Protein AF-A0A2W5XG73-F1 (afdb_monomer)

Secondary structure (DSSP, 8-state):
--EEEEE-----------------GGGGG-HHHHHHHHHHT--EEPP--SS-SEEEEEEE-S-HHHHHHHHHHHHHTT-SS-EEEEEEE-S--STHHHHHHTEES-EEEE-SS--HHHHHHHHHHHH--SSEEEEE-TT--PPTTHHHHHHHHHTT-TT---EEPPEE-TTS-EEES-EEE-TTS-EEE-

Foldseek 3Di:
DWWKKFFADDDDDDDDDDDADADDPVCLPVLPVLVCCLVVLAADEDDDDPEFQEEEEEEDAPPLSLLSSQVVLVSNLVDPGRYAYEYEYQAHPDCNVSSVSRYDNHHYHYDPHHPDPVVSLVVSVVVDRHRMYIYDYSHDHDDHCQVVVQVCVCVVDNPRRMDIGFDADPVRHGDFDDWDQDPVRDIDTD

Structure (mmCIF, N/CA/C/O backbone):
data_AF-A0A2W5XG73-F1
#
_entry.id   AF-A0A2W5XG73-F1
#
loop_
_atom_site.group_PDB
_atom_site.id
_atom_site.type_symbol
_atom_site.label_atom_id
_atom_site.label_alt_id
_atom_site.label_comp_id
_atom_site.label_asym_id
_atom_site.label_entity_id
_atom_site.label_seq_id
_atom_site.pdbx_PDB_ins_code
_atom_site.Cartn_x
_atom_site.Cartn_y
_atom_site.Cartn_z
_atom_site.occupancy
_atom_site.B_iso_or_equiv
_atom_site.auth_seq_id
_atom_site.auth_comp_id
_atom_site.auth_asym_id
_atom_site.auth_atom_id
_atom_site.pdbx_PDB_model_num
ATOM 1 N N . MET A 1 1 ? -6.632 4.545 -8.828 1.00 40.53 1 MET A N 1
ATOM 2 C CA . MET A 1 1 ? -5.920 5.192 -7.713 1.00 40.53 1 MET A CA 1
ATOM 3 C C . MET A 1 1 ? -6.854 5.016 -6.549 1.00 40.53 1 MET A C 1
ATOM 5 O O . MET A 1 1 ? -7.912 5.608 -6.605 1.00 40.53 1 MET A O 1
ATOM 9 N N . THR A 1 2 ? -6.606 4.078 -5.637 1.00 37.78 2 THR A N 1
ATOM 10 C CA . THR A 1 2 ? -7.576 3.760 -4.577 1.00 37.78 2 THR A CA 1
ATOM 11 C C . THR A 1 2 ? -6.820 3.243 -3.357 1.00 37.78 2 THR A C 1
ATOM 13 O O . THR A 1 2 ? -5.937 2.400 -3.499 1.00 37.78 2 THR A O 1
ATOM 16 N N . ALA A 1 3 ? -7.151 3.772 -2.177 1.00 47.22 3 ALA A N 1
ATOM 17 C CA . ALA A 1 3 ? -6.904 3.108 -0.905 1.00 47.22 3 ALA A CA 1
ATOM 18 C C . ALA A 1 3 ? -8.244 2.518 -0.453 1.00 47.22 3 ALA A C 1
ATOM 20 O O . ALA A 1 3 ? -9.176 3.289 -0.210 1.00 47.22 3 ALA A O 1
ATOM 21 N N . ALA A 1 4 ? -8.376 1.191 -0.426 1.00 53.53 4 ALA A N 1
ATOM 22 C CA . ALA A 1 4 ? -9.624 0.520 -0.055 1.00 53.53 4 ALA A CA 1
ATOM 23 C C . ALA A 1 4 ? -9.380 -0.539 1.016 1.00 53.53 4 ALA A C 1
ATOM 25 O O . ALA A 1 4 ? -8.493 -1.369 0.837 1.00 53.53 4 ALA A O 1
ATOM 26 N N . ILE A 1 5 ? -10.175 -0.519 2.091 1.00 64.81 5 ILE A N 1
ATOM 27 C CA . ILE A 1 5 ? -10.120 -1.519 3.167 1.00 64.81 5 ILE A CA 1
ATOM 28 C C . ILE A 1 5 ? -11.288 -2.501 3.053 1.00 64.81 5 ILE A C 1
ATOM 30 O O . ILE A 1 5 ? -12.412 -2.058 2.829 1.00 64.81 5 ILE A O 1
ATOM 34 N N . THR A 1 6 ? -11.036 -3.803 3.235 1.00 62.94 6 THR A N 1
ATOM 35 C CA . THR A 1 6 ? -12.041 -4.892 3.250 1.00 62.94 6 THR A CA 1
ATOM 36 C C . THR A 1 6 ? -11.732 -5.904 4.367 1.00 62.94 6 THR A C 1
ATOM 38 O O . THR A 1 6 ? -10.552 -6.170 4.580 1.00 62.94 6 THR A O 1
ATOM 41 N N . GLY A 1 7 ? -12.716 -6.507 5.053 1.00 41.75 7 GLY A N 1
ATOM 42 C CA . GLY A 1 7 ? -12.447 -7.505 6.114 1.00 41.75 7 GLY A CA 1
ATOM 43 C C . GLY A 1 7 ? -13.690 -8.155 6.748 1.00 41.75 7 GLY A C 1
ATOM 44 O O . GLY A 1 7 ? -14.811 -7.720 6.493 1.00 41.75 7 GLY A O 1
ATOM 45 N N . ALA A 1 8 ? -13.480 -9.210 7.550 1.00 39.34 8 ALA A N 1
ATOM 46 C CA . ALA A 1 8 ? -14.505 -9.940 8.315 1.00 39.34 8 ALA A CA 1
ATOM 47 C C . ALA A 1 8 ? -14.431 -9.599 9.816 1.00 39.34 8 ALA A C 1
ATOM 49 O O . ALA A 1 8 ? -13.363 -9.290 10.321 1.00 39.34 8 ALA A O 1
ATOM 50 N N . VAL A 1 9 ? -15.575 -9.662 10.505 1.00 35.06 9 VAL A N 1
ATOM 51 C CA . VAL A 1 9 ? -15.818 -9.090 11.843 1.00 35.06 9 VAL A CA 1
ATOM 52 C C . VAL A 1 9 ? -15.353 -10.016 12.982 1.00 35.06 9 VAL A C 1
ATOM 54 O O . VAL A 1 9 ? -15.992 -11.047 13.181 1.00 35.06 9 VAL A O 1
ATOM 57 N N . ASP A 1 10 ? -14.356 -9.624 13.791 1.00 34.72 10 ASP A N 1
ATOM 58 C CA . ASP A 1 10 ? -14.335 -9.926 15.240 1.00 34.72 10 ASP A CA 1
ATOM 59 C C . ASP A 1 10 ? -13.392 -8.990 16.025 1.00 34.72 10 ASP A C 1
ATOM 61 O O . ASP A 1 10 ? -12.191 -8.910 15.787 1.00 34.72 10 ASP A O 1
ATOM 65 N N . ALA A 1 11 ? -13.938 -8.287 17.018 1.00 38.34 11 ALA A N 1
ATOM 66 C CA . ALA A 1 11 ? -13.262 -7.208 17.724 1.00 38.34 11 ALA A CA 1
ATOM 67 C C . ALA A 1 11 ? -12.685 -7.667 19.069 1.00 38.34 11 ALA A C 1
ATOM 69 O O . ALA A 1 11 ? -13.425 -7.866 20.029 1.00 38.34 11 ALA A O 1
ATOM 70 N N . THR A 1 12 ? -11.357 -7.704 19.206 1.00 37.28 12 THR A N 1
ATOM 71 C CA . THR A 1 12 ? -10.673 -7.410 20.484 1.00 37.28 12 THR A CA 1
ATOM 72 C C . THR A 1 12 ? -9.178 -7.160 20.276 1.00 37.28 12 THR A C 1
ATOM 74 O O . THR A 1 12 ? -8.445 -8.064 19.897 1.00 37.28 12 THR A O 1
ATOM 77 N N . LEU A 1 13 ? -8.676 -5.964 20.617 1.00 41.94 13 LEU A N 1
ATOM 78 C CA . LEU A 1 13 ? -7.230 -5.705 20.659 1.00 41.94 13 LEU A CA 1
ATOM 79 C C . LEU A 1 13 ? -6.808 -4.859 21.868 1.00 41.94 13 LEU A C 1
ATOM 81 O O . LEU A 1 13 ? -7.352 -3.789 22.140 1.00 41.94 13 LEU A O 1
ATOM 85 N N . ARG A 1 14 ? -5.775 -5.351 22.570 1.00 33.91 14 ARG A N 1
ATOM 86 C CA . ARG A 1 14 ? -4.933 -4.610 23.518 1.00 33.91 14 ARG A CA 1
ATOM 87 C C . ARG A 1 14 ? -3.485 -4.599 23.014 1.00 33.91 14 ARG A C 1
ATOM 89 O O . ARG A 1 14 ? -2.888 -5.650 22.832 1.00 33.91 14 ARG A O 1
ATOM 96 N N . SER A 1 15 ? -2.975 -3.377 22.850 1.00 39.16 15 SER A N 1
ATOM 97 C CA . SER A 1 15 ? -1.590 -2.872 22.909 1.00 39.16 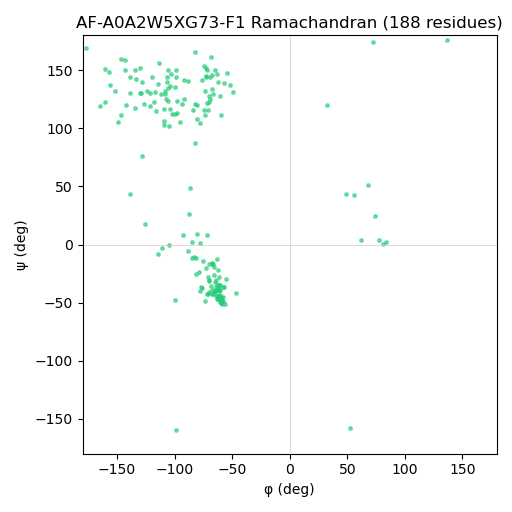15 SER A CA 1
ATOM 98 C C . SER A 1 15 ? -0.401 -3.750 22.479 1.00 39.16 15 SER A C 1
ATOM 100 O O . SER A 1 15 ? -0.000 -4.660 23.203 1.00 39.16 15 SER A O 1
ATOM 102 N N . ALA A 1 16 ? 0.331 -3.262 21.470 1.00 33.72 16 ALA A N 1
ATOM 103 C CA . ALA A 1 16 ? 1.796 -3.281 21.444 1.00 33.72 16 ALA A CA 1
ATOM 104 C C . ALA A 1 16 ? 2.325 -2.035 20.698 1.00 33.72 16 ALA A C 1
ATOM 106 O O . ALA A 1 16 ? 2.134 -1.891 19.496 1.00 33.72 16 ALA A O 1
ATOM 107 N N . HIS A 1 17 ? 2.966 -1.120 21.435 1.00 37.25 17 HIS A N 1
ATOM 108 C CA . HIS A 1 17 ? 3.630 0.087 20.923 1.00 37.25 17 HIS A CA 1
ATOM 109 C C . HIS A 1 17 ? 5.112 -0.185 20.630 1.00 37.25 17 HIS A C 1
ATOM 111 O O . HIS A 1 17 ? 5.785 -0.792 21.467 1.00 37.25 17 HIS A O 1
ATOM 117 N N . ARG A 1 18 ? 5.654 0.386 19.542 1.00 37.25 18 ARG A N 1
ATOM 118 C CA . ARG A 1 18 ? 7.054 0.858 19.466 1.00 37.25 18 ARG A CA 1
ATOM 119 C C . ARG A 1 18 ? 7.271 1.871 18.331 1.00 37.25 18 ARG A C 1
ATOM 121 O O . ARG A 1 18 ? 6.534 1.887 17.356 1.00 37.25 18 ARG A O 1
ATOM 128 N N . ALA A 1 19 ? 8.245 2.751 18.563 1.00 32.38 19 ALA A N 1
ATOM 129 C CA . ALA A 1 19 ? 8.434 4.066 17.954 1.00 32.38 19 ALA A CA 1
ATOM 130 C C . ALA A 1 19 ? 8.978 4.054 16.515 1.00 32.38 19 ALA A C 1
ATOM 132 O O . ALA A 1 19 ? 9.894 3.296 16.201 1.00 32.38 19 ALA A O 1
ATOM 133 N N . TRP A 1 20 ? 8.463 4.977 15.697 1.00 34.50 20 TRP A N 1
ATOM 134 C CA . TRP A 1 20 ? 8.911 5.267 14.333 1.00 34.50 20 TRP A CA 1
ATOM 135 C C . TRP A 1 20 ? 9.677 6.596 14.278 1.00 34.50 20 TRP A C 1
ATOM 137 O O . TRP A 1 20 ? 9.340 7.545 14.991 1.00 34.50 20 TRP A O 1
ATOM 147 N N . VAL A 1 21 ? 10.708 6.642 13.431 1.00 33.59 21 VAL A N 1
ATOM 148 C CA . VAL A 1 21 ? 11.582 7.801 13.179 1.00 33.59 21 VAL A CA 1
ATOM 149 C C . VAL A 1 21 ? 10.756 9.016 12.724 1.00 33.59 21 VAL A C 1
ATOM 151 O O . VAL A 1 21 ? 9.808 8.882 11.954 1.00 33.59 21 VAL A O 1
ATOM 154 N N . GLU A 1 22 ? 11.085 10.211 13.222 1.00 30.05 22 GLU A N 1
ATOM 155 C CA . GLU A 1 22 ? 10.507 11.476 12.748 1.00 30.05 22 GLU A CA 1
ATOM 156 C C . GLU A 1 22 ? 10.990 11.801 11.331 1.00 30.05 22 GLU A C 1
ATOM 158 O O . GLU A 1 22 ? 12.193 11.872 11.093 1.00 30.05 22 GLU A O 1
ATOM 163 N N . ILE A 1 23 ? 10.052 12.028 10.405 1.00 39.38 23 ILE A N 1
ATOM 164 C CA . ILE A 1 23 ? 10.338 12.541 9.060 1.00 39.38 23 ILE A CA 1
ATOM 165 C C . ILE A 1 23 ? 9.518 13.817 8.842 1.00 39.38 23 ILE A C 1
ATOM 167 O O . ILE A 1 23 ? 8.322 13.861 9.125 1.00 39.38 23 ILE A O 1
ATOM 171 N N . ASP A 1 24 ? 10.193 14.854 8.353 1.00 36.69 24 ASP A N 1
ATOM 172 C CA . ASP A 1 24 ? 9.636 16.157 7.993 1.00 36.69 24 ASP A CA 1
ATOM 173 C C . ASP A 1 24 ? 8.755 16.049 6.732 1.00 36.69 24 ASP A C 1
ATOM 175 O O . ASP A 1 24 ? 9.211 15.635 5.667 1.00 36.69 24 ASP A O 1
ATOM 179 N N . HIS A 1 25 ? 7.482 16.444 6.835 1.00 39.25 25 HIS A N 1
ATOM 180 C CA . HIS A 1 25 ? 6.514 16.377 5.734 1.00 39.25 25 HIS A CA 1
ATOM 181 C C . HIS A 1 25 ? 6.816 17.328 4.561 1.00 39.25 25 HIS A C 1
ATOM 183 O O . HIS A 1 25 ? 6.285 17.117 3.471 1.00 39.25 25 HIS A O 1
ATOM 189 N N . SER A 1 26 ? 7.683 18.334 4.733 1.00 40.59 26 SER A N 1
ATOM 190 C CA . SER A 1 26 ? 8.147 19.182 3.622 1.00 40.59 26 SER A CA 1
ATOM 191 C C . SER A 1 26 ? 9.080 18.442 2.649 1.00 40.59 26 SER A C 1
ATOM 193 O O . SER A 1 26 ? 9.233 18.864 1.502 1.00 40.59 26 SER A O 1
ATOM 195 N N . ALA A 1 27 ? 9.639 17.298 3.066 1.00 40.34 27 ALA A N 1
ATOM 196 C CA . ALA A 1 27 ? 10.539 16.470 2.266 1.00 40.34 27 ALA A CA 1
ATOM 197 C C . ALA A 1 27 ? 9.823 15.477 1.329 1.00 40.34 27 ALA A C 1
ATOM 199 O O . ALA A 1 27 ? 10.461 14.924 0.436 1.00 40.34 27 ALA A O 1
ATOM 200 N N . LEU A 1 28 ? 8.504 15.271 1.467 1.00 45.97 28 LEU A N 1
ATOM 201 C CA . LEU A 1 28 ? 7.753 14.294 0.657 1.00 45.97 28 LEU A CA 1
ATOM 202 C C . LEU A 1 28 ? 7.664 14.669 -0.836 1.00 45.97 28 LEU A C 1
ATOM 204 O O . LEU A 1 28 ? 7.399 13.805 -1.668 1.00 45.97 28 LEU A O 1
ATOM 208 N N . VAL A 1 29 ? 7.940 15.933 -1.182 1.00 51.38 29 VAL A N 1
ATOM 209 C CA . VAL A 1 29 ? 7.996 16.445 -2.568 1.00 51.38 29 VAL A CA 1
ATOM 210 C C . VAL A 1 29 ? 9.446 16.671 -3.039 1.00 51.38 29 VAL A C 1
ATOM 212 O O . VAL A 1 29 ? 9.680 17.091 -4.172 1.00 51.38 29 VAL A O 1
ATOM 215 N N . ASP A 1 30 ? 10.453 16.399 -2.199 1.00 63.47 30 ASP A N 1
ATOM 216 C CA . ASP A 1 30 ? 11.852 16.505 -2.617 1.00 63.47 30 ASP A CA 1
ATOM 217 C C . ASP A 1 30 ? 12.284 15.239 -3.356 1.00 63.47 30 ASP A C 1
ATOM 219 O O . ASP A 1 30 ? 12.834 14.279 -2.804 1.00 63.47 30 ASP A O 1
ATOM 223 N N . ASN A 1 31 ? 12.042 15.263 -4.663 1.00 62.62 31 ASN A N 1
ATOM 224 C CA . ASN A 1 31 ? 12.296 14.111 -5.504 1.00 62.62 31 ASN A CA 1
ATOM 225 C C . ASN A 1 31 ? 13.765 13.683 -5.529 1.00 62.62 31 ASN A C 1
ATOM 227 O O . ASN A 1 31 ? 14.068 12.499 -5.691 1.00 62.62 31 ASN A O 1
ATOM 231 N N . LEU A 1 32 ? 14.689 14.622 -5.324 1.00 65.25 32 LEU A N 1
ATOM 232 C CA . LEU A 1 32 ? 16.116 14.335 -5.347 1.00 65.25 32 LEU A CA 1
ATOM 233 C C . LEU A 1 32 ? 16.583 13.662 -4.058 1.00 65.25 32 LEU A C 1
ATOM 235 O O . LEU A 1 32 ? 17.440 12.780 -4.129 1.00 65.25 32 LEU A O 1
ATOM 239 N N . SER A 1 33 ? 16.040 14.026 -2.893 1.00 70.00 33 SER A N 1
ATOM 240 C CA . SER A 1 33 ? 16.385 13.335 -1.643 1.00 70.00 33 SER A CA 1
ATOM 241 C C . SER A 1 33 ? 15.817 11.921 -1.595 1.00 70.00 33 SER A C 1
ATOM 243 O O . SER A 1 33 ? 16.530 11.008 -1.186 1.00 70.00 33 SER A O 1
ATOM 245 N N . ALA A 1 34 ? 14.584 11.703 -2.055 1.00 66.50 34 ALA A N 1
ATOM 246 C CA . ALA A 1 34 ? 14.002 10.363 -2.142 1.00 66.50 34 ALA A CA 1
ATOM 247 C C . ALA A 1 34 ? 14.777 9.467 -3.130 1.00 66.50 34 ALA A C 1
ATOM 249 O O . ALA A 1 34 ? 15.147 8.350 -2.777 1.00 66.50 34 ALA A O 1
ATOM 250 N N . LEU A 1 35 ? 15.144 9.974 -4.318 1.00 69.12 35 LEU A N 1
ATOM 251 C CA . LEU A 1 35 ? 16.008 9.239 -5.257 1.00 69.12 35 LEU A CA 1
ATOM 252 C C . LEU A 1 35 ? 17.387 8.930 -4.670 1.00 69.12 35 LEU A C 1
ATOM 254 O O . LEU A 1 35 ? 17.908 7.838 -4.877 1.00 69.12 35 LEU A O 1
ATOM 258 N N . ARG A 1 36 ? 17.991 9.871 -3.935 1.00 74.38 36 ARG A N 1
ATOM 259 C CA . ARG A 1 36 ? 19.286 9.649 -3.273 1.00 74.38 36 ARG A CA 1
ATOM 260 C C . ARG A 1 36 ? 19.203 8.587 -2.189 1.00 74.38 36 ARG A C 1
ATOM 262 O O . ARG A 1 36 ? 20.136 7.804 -2.081 1.00 74.38 36 ARG A O 1
ATOM 269 N N . ARG A 1 37 ? 18.120 8.544 -1.415 1.00 74.00 37 ARG A N 1
ATOM 270 C CA . ARG A 1 37 ? 17.920 7.528 -0.374 1.00 74.00 37 ARG A CA 1
ATOM 271 C C . ARG A 1 37 ? 17.644 6.154 -0.974 1.00 74.00 37 ARG A C 1
ATOM 273 O O . ARG A 1 37 ? 18.288 5.185 -0.575 1.00 74.00 37 ARG A O 1
ATOM 280 N N . LEU A 1 38 ? 16.818 6.097 -2.022 1.00 73.94 38 LEU A N 1
ATOM 281 C CA . LEU A 1 38 ? 16.634 4.891 -2.831 1.00 73.94 38 LEU A CA 1
ATOM 282 C C . LEU A 1 38 ? 17.965 4.412 -3.436 1.00 73.94 38 LEU A C 1
ATOM 284 O O . LEU A 1 38 ? 18.281 3.232 -3.364 1.00 73.94 38 LEU A O 1
ATOM 288 N N . ALA A 1 39 ? 18.783 5.303 -3.997 1.00 75.19 39 ALA A N 1
ATOM 289 C CA . ALA A 1 39 ? 20.097 4.943 -4.536 1.00 75.19 39 ALA A CA 1
ATOM 290 C C . ALA A 1 39 ? 21.126 4.605 -3.440 1.00 75.19 39 ALA A C 1
ATOM 292 O O . ALA A 1 39 ? 22.056 3.837 -3.677 1.00 75.19 39 ALA A O 1
ATOM 293 N N . GLY A 1 40 ? 20.968 5.184 -2.250 1.00 77.94 40 GLY A N 1
ATOM 294 C CA . GLY A 1 40 ? 21.861 5.027 -1.105 1.00 77.94 40 GLY A CA 1
ATOM 295 C C . GLY A 1 40 ? 21.720 3.689 -0.384 1.00 77.94 40 GLY A C 1
ATOM 296 O O . GLY A 1 40 ? 22.604 3.334 0.393 1.00 77.94 40 GLY A O 1
ATOM 297 N N . GLY A 1 41 ? 20.652 2.928 -0.653 1.00 73.12 41 GLY 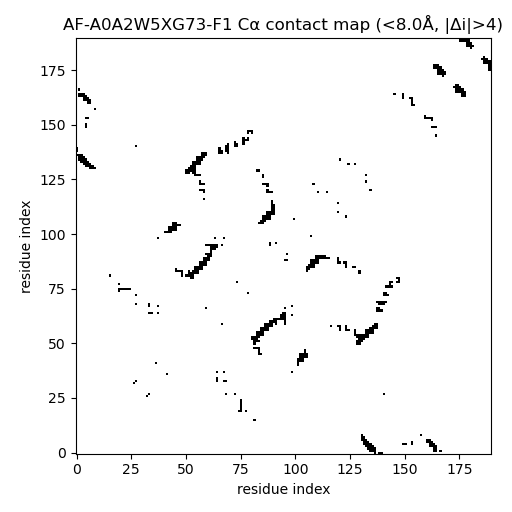A N 1
ATOM 298 C CA . GLY A 1 41 ? 20.456 1.607 -0.055 1.00 73.12 41 GLY A CA 1
ATOM 299 C C . GLY A 1 41 ? 20.050 1.652 1.417 1.00 73.12 41 GLY A C 1
ATOM 300 O O . GLY A 1 41 ? 20.313 0.696 2.147 1.00 73.12 41 GLY A O 1
ATOM 301 N N . GLU A 1 42 ? 19.448 2.754 1.871 1.00 78.69 42 GLU A N 1
ATOM 302 C CA . GLU A 1 42 ? 18.942 2.858 3.239 1.00 78.69 42 GLU A CA 1
ATOM 303 C C . GLU A 1 42 ? 17.873 1.792 3.482 1.00 78.69 42 GLU A C 1
ATOM 305 O O . GLU A 1 42 ? 16.919 1.659 2.716 1.00 78.69 42 GLU A O 1
ATOM 310 N N . LYS A 1 43 ? 18.037 1.014 4.554 1.00 81.88 43 LYS A N 1
ATOM 311 C CA . LYS A 1 43 ? 17.081 -0.039 4.875 1.00 81.88 43 LYS A CA 1
ATOM 312 C C . LYS A 1 43 ? 15.786 0.541 5.430 1.00 81.88 43 LYS A C 1
ATOM 314 O O . LYS A 1 43 ? 15.803 1.324 6.378 1.00 81.88 43 LYS A O 1
ATOM 319 N N . LEU A 1 44 ? 14.666 0.066 4.899 1.00 80.31 44 LEU A N 1
ATOM 320 C CA . LEU A 1 44 ? 13.327 0.344 5.402 1.00 80.31 44 LEU A CA 1
ATOM 321 C C . LEU A 1 44 ? 12.917 -0.796 6.332 1.00 80.31 44 LEU A C 1
ATOM 323 O O . LEU A 1 44 ? 12.636 -1.907 5.884 1.00 80.31 44 LEU A O 1
ATOM 327 N N . VAL A 1 45 ? 12.941 -0.531 7.637 1.00 80.94 45 VAL A N 1
ATOM 328 C CA . VAL A 1 45 ? 12.665 -1.537 8.668 1.00 80.94 45 VAL A CA 1
ATOM 329 C C . VAL A 1 45 ? 11.191 -1.500 9.046 1.00 80.94 45 VAL A C 1
ATOM 331 O O . VAL A 1 45 ? 10.702 -0.483 9.536 1.00 80.94 45 VAL A O 1
ATOM 334 N N . PHE A 1 46 ? 10.502 -2.625 8.870 1.00 79.31 46 PHE A N 1
ATOM 335 C CA . PHE A 1 46 ? 9.121 -2.803 9.309 1.00 79.31 46 PHE A CA 1
ATOM 336 C C . PHE A 1 46 ? 9.062 -3.650 10.590 1.00 79.31 46 PHE A C 1
ATOM 338 O O . PHE A 1 46 ? 9.900 -4.538 10.791 1.00 79.31 46 PHE A O 1
ATOM 345 N N . PRO A 1 47 ? 8.094 -3.398 11.489 1.00 79.31 47 PRO A N 1
ATOM 346 C CA . PRO A 1 47 ? 7.889 -4.232 12.656 1.00 79.31 47 PRO A CA 1
ATOM 347 C C . PRO A 1 47 ? 7.397 -5.608 12.213 1.00 79.31 47 PRO A C 1
ATOM 349 O O . PRO A 1 47 ? 6.473 -5.735 11.411 1.00 79.31 47 PRO A O 1
ATOM 352 N N . GLN A 1 48 ? 7.993 -6.652 12.778 1.00 79.44 48 GLN A N 1
ATOM 353 C CA . GLN A 1 48 ? 7.479 -8.001 12.620 1.00 79.44 48 GLN A CA 1
ATOM 354 C C . GLN A 1 48 ? 6.317 -8.192 13.599 1.00 79.44 48 GLN A C 1
ATOM 356 O O . GLN A 1 48 ? 6.515 -8.256 14.811 1.00 79.44 48 GLN A O 1
ATOM 361 N N . LEU A 1 49 ? 5.101 -8.236 13.061 1.00 85.44 49 LEU A N 1
ATOM 362 C CA . LEU A 1 49 ? 3.882 -8.499 13.818 1.00 85.44 49 LEU A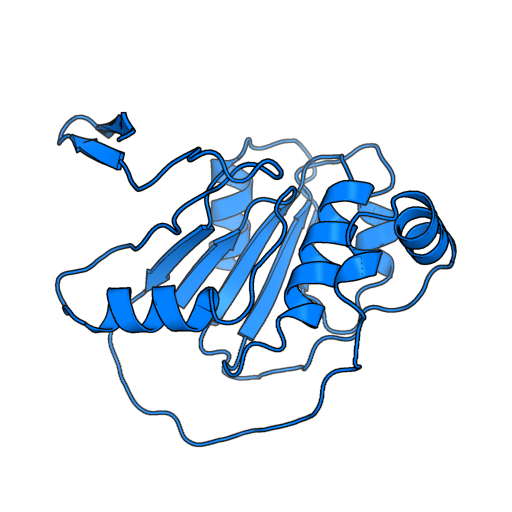 CA 1
ATOM 363 C C . LEU A 1 49 ? 3.367 -9.898 13.479 1.00 85.44 49 LEU A C 1
ATOM 365 O O . LEU A 1 49 ? 3.267 -10.259 12.301 1.00 85.44 49 LEU A O 1
ATOM 369 N N . ASP A 1 50 ? 3.036 -10.669 14.514 1.00 84.62 50 ASP A N 1
ATOM 370 C CA . ASP A 1 50 ? 2.431 -11.996 14.355 1.00 84.62 50 ASP A CA 1
ATOM 371 C C . ASP A 1 50 ? 0.948 -1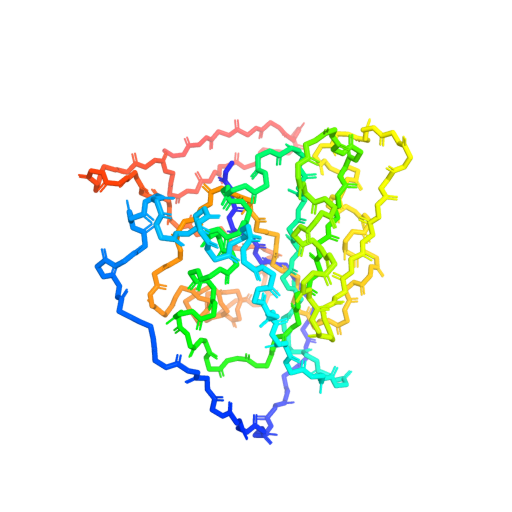1.887 13.981 1.00 84.62 50 ASP A C 1
ATOM 373 O O . ASP A 1 50 ? 0.477 -12.640 13.135 1.00 84.62 50 ASP A O 1
ATOM 377 N N . ASN A 1 51 ? 0.249 -10.897 14.551 1.00 88.69 51 ASN A N 1
ATOM 378 C CA . ASN A 1 51 ? -1.170 -10.622 14.320 1.00 88.69 51 ASN A CA 1
ATOM 379 C C . ASN A 1 51 ? -1.364 -9.136 13.953 1.00 88.69 51 ASN A C 1
ATOM 381 O O . ASN A 1 51 ? -1.726 -8.336 14.823 1.00 88.69 51 ASN A O 1
ATOM 385 N N . PRO A 1 52 ? -1.040 -8.714 12.716 1.00 93.31 52 PRO A N 1
ATOM 386 C CA . PRO A 1 52 ? -1.395 -7.375 12.256 1.00 93.31 52 PRO A CA 1
ATOM 387 C C . PRO A 1 52 ? -2.924 -7.232 12.221 1.00 93.31 52 PRO A C 1
ATOM 389 O O . PRO A 1 52 ? -3.630 -8.189 11.929 1.00 93.31 52 PRO A O 1
ATOM 392 N N . LEU A 1 53 ? -3.447 -6.040 12.501 1.00 95.44 53 LEU A N 1
ATOM 393 C CA . LEU A 1 53 ? -4.864 -5.738 12.284 1.00 95.44 53 LEU A CA 1
ATOM 394 C C . LEU A 1 53 ? -5.126 -5.468 10.799 1.00 95.44 53 LEU A C 1
ATOM 396 O O . LEU A 1 53 ? -6.132 -5.913 10.252 1.00 95.44 53 LEU A O 1
ATOM 400 N N . VAL A 1 54 ? -4.202 -4.755 10.145 1.00 96.19 54 VAL A N 1
ATOM 401 C CA . VAL A 1 54 ? -4.310 -4.379 8.731 1.00 96.19 54 VAL A CA 1
ATOM 402 C C . VAL A 1 54 ? -3.125 -4.913 7.931 1.00 96.19 54 VAL A C 1
ATOM 404 O O . VAL A 1 54 ? -1.972 -4.670 8.284 1.00 96.19 54 VAL A O 1
ATOM 407 N N . SER A 1 55 ? -3.393 -5.569 6.808 1.00 96.38 55 SER A N 1
ATOM 408 C CA . SER A 1 55 ? -2.389 -5.828 5.773 1.00 96.38 55 SER A CA 1
ATOM 409 C C . SER A 1 55 ? -2.512 -4.784 4.674 1.00 96.38 55 SER A C 1
ATOM 411 O O . SER A 1 55 ? -3.506 -4.752 3.950 1.00 96.38 55 SER A O 1
ATOM 413 N N . ILE A 1 56 ? -1.504 -3.927 4.530 1.00 96.31 56 ILE A N 1
ATOM 414 C CA . ILE A 1 56 ? -1.416 -2.998 3.403 1.00 96.31 56 ILE A CA 1
ATOM 415 C C . ILE A 1 56 ? -0.822 -3.748 2.215 1.00 96.31 56 ILE A C 1
ATOM 417 O O . ILE A 1 56 ? 0.298 -4.249 2.297 1.00 96.31 56 ILE A O 1
ATOM 421 N N . VAL A 1 57 ? -1.566 -3.814 1.114 1.00 97.81 57 VAL A N 1
ATOM 422 C CA . VAL A 1 57 ? -1.164 -4.484 -0.125 1.00 97.81 57 VAL A CA 1
ATOM 423 C C . VAL A 1 57 ? -0.888 -3.437 -1.195 1.00 97.81 57 VAL A C 1
ATOM 425 O O . VAL A 1 57 ? -1.807 -2.739 -1.622 1.00 97.81 57 VAL A O 1
ATOM 428 N N . ILE A 1 58 ? 0.362 -3.356 -1.657 1.00 97.44 58 ILE A N 1
ATOM 429 C CA . ILE A 1 58 ? 0.777 -2.463 -2.743 1.00 97.44 58 ILE A CA 1
ATOM 430 C C . ILE A 1 58 ? 1.102 -3.281 -3.998 1.00 97.44 58 ILE A C 1
ATOM 432 O O . ILE A 1 58 ? 2.156 -3.919 -4.049 1.00 97.44 58 ILE A O 1
ATOM 436 N N . PRO A 1 59 ? 0.250 -3.267 -5.038 1.00 97.31 59 PRO A N 1
ATOM 437 C CA . PRO A 1 59 ? 0.639 -3.752 -6.355 1.00 97.31 59 PRO A CA 1
ATOM 438 C C . PRO A 1 59 ? 1.572 -2.724 -7.014 1.00 97.31 59 PRO A C 1
ATOM 440 O O . PRO A 1 59 ? 1.166 -1.600 -7.305 1.00 97.31 59 PRO A O 1
ATOM 443 N N . ALA A 1 60 ? 2.823 -3.104 -7.260 1.00 97.12 60 ALA A N 1
ATOM 444 C CA . ALA A 1 60 ? 3.828 -2.263 -7.903 1.00 97.12 60 ALA A CA 1
ATOM 445 C C . ALA A 1 60 ? 4.081 -2.734 -9.342 1.00 97.12 60 ALA A C 1
ATOM 447 O O . ALA A 1 60 ? 4.137 -3.931 -9.610 1.00 97.12 60 ALA A O 1
ATOM 448 N N . TYR A 1 61 ? 4.235 -1.805 -10.284 1.00 96.94 61 TYR A N 1
ATOM 449 C CA . TYR A 1 61 ? 4.676 -2.115 -11.646 1.00 96.94 61 TYR A CA 1
ATOM 450 C C . TYR A 1 61 ? 5.462 -0.944 -12.224 1.00 96.94 61 TYR A C 1
ATOM 452 O O . TYR A 1 61 ? 4.892 0.075 -12.632 1.00 96.94 61 TYR A O 1
ATOM 460 N N . ASN A 1 62 ? 6.777 -1.120 -12.282 1.00 95.25 62 ASN A N 1
ATOM 461 C CA . ASN A 1 62 ? 7.753 -0.065 -12.491 1.00 95.25 62 ASN A CA 1
ATOM 462 C C . ASN A 1 62 ? 7.544 1.084 -11.490 1.00 95.25 62 ASN A C 1
ATOM 464 O O . ASN A 1 62 ? 6.920 0.917 -10.439 1.00 95.25 62 ASN A O 1
ATOM 468 N N . LYS A 1 63 ? 8.037 2.278 -11.833 1.00 93.38 63 LYS A N 1
ATOM 469 C CA . LYS A 1 63 ? 7.892 3.483 -11.021 1.00 93.38 63 LYS A CA 1
ATOM 470 C C . LYS A 1 63 ? 8.426 3.275 -9.596 1.00 93.38 63 LYS A C 1
ATOM 472 O O . LYS A 1 63 ? 7.818 3.749 -8.634 1.00 93.38 63 LYS A O 1
ATOM 477 N N . ALA A 1 64 ? 9.577 2.612 -9.464 1.00 92.06 64 ALA A N 1
ATOM 478 C CA . ALA A 1 64 ? 10.227 2.314 -8.183 1.00 92.06 64 ALA A CA 1
ATOM 479 C C . ALA A 1 64 ? 10.280 3.533 -7.253 1.00 92.06 64 ALA A C 1
ATOM 481 O O . ALA A 1 64 ? 9.980 3.458 -6.065 1.00 92.06 64 ALA A O 1
ATOM 482 N N . TYR A 1 65 ? 10.585 4.686 -7.840 1.00 89.56 65 TYR A N 1
ATOM 483 C CA . TYR A 1 65 ? 10.626 5.969 -7.165 1.00 89.56 65 TYR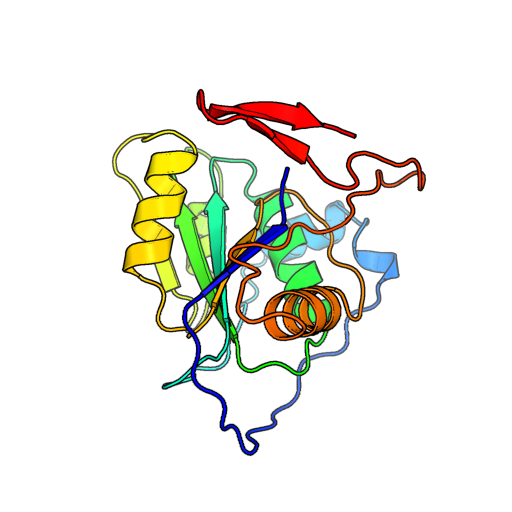 A CA 1
ATOM 484 C C . TYR A 1 65 ? 9.299 6.369 -6.483 1.00 89.56 65 TYR A C 1
ATOM 486 O O . TYR A 1 65 ? 9.296 6.722 -5.306 1.00 89.56 65 TYR A O 1
ATOM 494 N N . TYR A 1 66 ? 8.164 6.264 -7.180 1.00 90.69 66 TYR A N 1
ATOM 495 C CA . TYR A 1 66 ? 6.852 6.581 -6.601 1.00 90.69 66 TYR A CA 1
ATOM 496 C C . TYR A 1 66 ? 6.444 5.563 -5.532 1.00 90.69 66 TYR A C 1
ATOM 498 O O . TYR A 1 66 ? 5.872 5.928 -4.502 1.00 90.69 66 TYR A O 1
ATOM 506 N N . THR A 1 67 ? 6.809 4.296 -5.741 1.00 93.44 67 THR A N 1
ATOM 507 C CA . THR A 1 67 ? 6.581 3.240 -4.748 1.00 93.44 67 THR A CA 1
ATOM 508 C C . THR A 1 67 ? 7.354 3.543 -3.465 1.00 93.44 67 THR A C 1
ATOM 510 O O . THR A 1 67 ? 6.787 3.470 -2.376 1.00 93.44 67 THR A O 1
ATOM 513 N N . TYR A 1 68 ? 8.618 3.966 -3.582 1.00 91.62 68 TYR A N 1
ATOM 514 C CA . TYR A 1 68 ? 9.425 4.407 -2.444 1.00 91.62 68 TYR A CA 1
ATOM 515 C C . TYR A 1 68 ? 8.768 5.580 -1.706 1.00 91.62 68 TYR A C 1
ATOM 517 O O . TYR A 1 68 ? 8.594 5.495 -0.496 1.00 91.62 68 TYR A O 1
ATOM 525 N N . GLN A 1 69 ? 8.330 6.631 -2.412 1.00 89.25 69 GLN A N 1
ATOM 526 C CA . GLN A 1 69 ? 7.644 7.772 -1.781 1.00 89.25 69 GLN A CA 1
ATOM 527 C C . GLN A 1 69 ? 6.356 7.367 -1.062 1.00 89.25 69 GLN A C 1
ATOM 529 O O . GLN A 1 69 ? 6.066 7.869 0.023 1.00 89.25 69 GLN A O 1
ATOM 534 N N . THR A 1 70 ? 5.590 6.445 -1.645 1.00 92.81 70 THR A N 1
ATOM 535 C CA . THR A 1 70 ? 4.366 5.929 -1.022 1.00 92.81 70 THR A CA 1
ATOM 536 C C . THR A 1 70 ? 4.695 5.262 0.310 1.00 92.81 70 THR A C 1
ATOM 538 O O . THR A 1 70 ? 4.098 5.590 1.336 1.00 92.81 70 THR A O 1
ATOM 541 N N . VAL A 1 71 ? 5.691 4.376 0.311 1.00 91.44 71 VAL A N 1
ATOM 542 C CA . VAL A 1 71 ? 6.150 3.658 1.506 1.00 91.44 71 VAL A CA 1
ATOM 543 C C . VAL A 1 71 ? 6.758 4.607 2.540 1.00 91.44 71 VAL A C 1
ATOM 545 O O . VAL A 1 71 ? 6.493 4.474 3.733 1.00 91.44 71 VAL A O 1
ATOM 548 N N . GLU A 1 72 ? 7.523 5.600 2.101 1.00 88.25 72 GLU A N 1
ATOM 549 C CA . GLU A 1 72 ? 8.060 6.641 2.971 1.00 88.25 72 GLU A CA 1
ATOM 550 C C . GLU A 1 72 ? 6.931 7.440 3.639 1.00 88.25 72 GLU A C 1
ATOM 552 O O . GLU A 1 72 ? 6.937 7.624 4.857 1.00 88.25 72 GLU A O 1
ATOM 557 N N . SER A 1 73 ? 5.921 7.857 2.866 1.00 89.94 73 SER A N 1
ATOM 558 C CA . SER A 1 73 ? 4.759 8.572 3.397 1.00 89.94 73 SER A CA 1
ATOM 559 C C . SER A 1 73 ? 3.970 7.717 4.389 1.00 89.94 73 SER A C 1
ATOM 561 O O . SER A 1 73 ? 3.542 8.226 5.422 1.00 89.94 73 SER A O 1
ATOM 563 N N . LEU A 1 74 ? 3.851 6.407 4.134 1.00 90.56 74 LEU A N 1
ATOM 564 C CA . LEU A 1 74 ? 3.223 5.454 5.046 1.00 90.56 74 LEU A CA 1
ATOM 565 C C . LEU A 1 74 ? 3.932 5.445 6.399 1.00 90.56 74 LEU A C 1
ATOM 567 O O . LEU A 1 74 ? 3.279 5.628 7.426 1.00 90.56 74 LEU A O 1
ATOM 571 N N . VAL A 1 75 ? 5.258 5.300 6.401 1.00 87.00 75 VAL A N 1
ATOM 572 C CA . VAL A 1 75 ? 6.068 5.349 7.627 1.00 87.00 75 VAL A CA 1
ATOM 573 C C . VAL A 1 75 ? 5.912 6.704 8.327 1.00 87.00 75 VAL A C 1
ATOM 575 O O . VAL A 1 75 ? 5.707 6.756 9.541 1.00 87.00 75 VAL A O 1
ATOM 578 N N . ALA A 1 76 ? 5.929 7.801 7.566 1.00 86.62 76 ALA A N 1
ATOM 579 C CA . ALA A 1 76 ? 5.796 9.153 8.099 1.00 86.62 76 ALA A CA 1
ATOM 580 C C . ALA A 1 76 ? 4.417 9.438 8.721 1.00 86.62 76 ALA A C 1
ATOM 582 O O . ALA A 1 76 ? 4.330 10.274 9.620 1.00 86.62 76 ALA A O 1
ATOM 583 N N . THR A 1 77 ? 3.348 8.747 8.299 1.00 86.31 77 THR A N 1
ATOM 584 C CA . THR A 1 77 ? 2.014 8.923 8.906 1.00 86.31 77 THR A CA 1
ATOM 585 C C . THR A 1 77 ? 1.946 8.475 10.362 1.00 86.31 77 THR A C 1
ATOM 587 O O . THR A 1 77 ? 1.039 8.910 11.069 1.00 86.31 77 THR A O 1
ATOM 590 N N . LYS A 1 78 ? 2.893 7.633 10.810 1.00 83.44 78 LYS A N 1
ATOM 591 C CA . LYS A 1 78 ? 2.940 7.069 12.168 1.00 83.44 78 LYS A CA 1
ATOM 592 C C . LYS A 1 78 ? 1.596 6.470 12.600 1.00 83.44 78 LYS A C 1
ATOM 594 O O . LYS A 1 78 ? 1.162 6.698 13.725 1.00 83.44 78 LYS A O 1
ATOM 599 N N . ALA A 1 79 ? 0.948 5.728 11.698 1.00 84.69 79 ALA A N 1
ATOM 600 C CA . ALA A 1 79 ? -0.334 5.088 11.973 1.00 84.69 79 ALA A CA 1
ATOM 601 C C . ALA A 1 79 ? -0.290 4.321 13.305 1.00 84.69 79 ALA A C 1
ATOM 603 O O . ALA A 1 79 ? 0.624 3.530 13.553 1.00 84.69 79 ALA A O 1
ATOM 604 N N . GLU A 1 80 ? -1.291 4.533 14.156 1.00 86.81 80 GLU A N 1
ATOM 605 C CA . GLU A 1 80 ? -1.364 3.936 15.499 1.00 86.81 80 GLU A CA 1
ATOM 606 C C . GLU A 1 80 ? -2.037 2.553 15.473 1.00 86.81 80 GLU A C 1
ATOM 608 O O . GLU A 1 80 ? -2.631 2.089 16.447 1.00 86.81 80 GLU A O 1
ATOM 613 N N . VAL A 1 81 ? -1.945 1.881 14.326 1.00 89.44 81 VAL A N 1
ATOM 614 C CA . VAL A 1 81 ? -2.615 0.622 14.024 1.00 89.44 81 VAL A CA 1
ATOM 615 C C . VAL A 1 81 ? -1.563 -0.461 13.789 1.00 89.44 81 VAL A C 1
ATOM 617 O O . VAL A 1 81 ? -0.642 -0.242 12.998 1.00 89.44 81 VAL A O 1
ATOM 620 N N . PRO A 1 82 ? -1.686 -1.650 14.413 1.00 92.25 82 PRO A N 1
ATOM 621 C CA . PRO A 1 82 ? -0.833 -2.786 14.084 1.00 92.25 82 PRO A CA 1
ATOM 622 C C . PRO A 1 82 ? -1.019 -3.157 12.609 1.00 92.25 82 PRO A C 1
ATOM 624 O O . PRO A 1 82 ? -2.089 -3.627 12.221 1.00 92.25 82 PRO A O 1
ATOM 627 N N . LEU A 1 83 ? 0.000 -2.939 11.782 1.00 92.62 83 LEU A N 1
ATOM 628 C CA . LEU A 1 83 ? -0.077 -3.188 10.345 1.00 92.62 83 LEU A CA 1
ATOM 629 C C . LEU A 1 83 ? 1.150 -3.925 9.819 1.00 92.62 83 LEU A C 1
ATOM 631 O O . LEU A 1 83 ? 2.255 -3.767 10.338 1.00 92.62 83 LEU A O 1
ATOM 635 N N . GLU A 1 84 ? 0.951 -4.707 8.764 1.00 92.75 84 GLU A N 1
ATOM 636 C CA . GLU A 1 84 ? 2.032 -5.234 7.932 1.00 92.75 84 GLU A CA 1
ATOM 637 C C . GLU A 1 84 ? 1.960 -4.641 6.520 1.00 92.75 84 GLU A C 1
ATOM 639 O O . GLU A 1 84 ? 0.894 -4.228 6.060 1.00 92.75 84 GLU A O 1
ATOM 644 N N . LEU A 1 85 ? 3.096 -4.634 5.823 1.00 93.81 85 LEU A N 1
ATOM 645 C CA . LEU A 1 85 ? 3.194 -4.224 4.426 1.00 93.81 85 LEU A CA 1
ATOM 646 C C . LEU A 1 85 ? 3.528 -5.432 3.545 1.00 93.81 85 LEU A C 1
ATOM 648 O O . LEU A 1 85 ? 4.493 -6.157 3.807 1.00 93.81 85 LEU A O 1
ATOM 652 N N . VAL A 1 86 ? 2.745 -5.605 2.484 1.00 95.31 86 VAL A N 1
ATOM 653 C CA . VAL A 1 86 ? 2.937 -6.594 1.424 1.00 95.31 86 VAL A CA 1
ATOM 654 C C . VAL A 1 86 ? 3.049 -5.855 0.092 1.00 95.31 86 VAL A C 1
ATOM 656 O O . VAL A 1 86 ? 2.107 -5.180 -0.318 1.00 95.31 86 VAL A O 1
ATOM 659 N N . ILE A 1 87 ? 4.177 -5.988 -0.608 1.00 96.62 87 ILE A N 1
ATOM 660 C CA . ILE A 1 87 ? 4.335 -5.440 -1.966 1.00 96.62 87 ILE A CA 1
ATOM 661 C C . ILE A 1 87 ? 4.355 -6.562 -2.998 1.00 96.62 87 ILE A C 1
ATOM 663 O O . ILE A 1 87 ? 5.127 -7.509 -2.883 1.00 96.62 87 ILE A O 1
ATOM 667 N N . VAL A 1 88 ? 3.543 -6.440 -4.042 1.00 97.81 88 VAL A N 1
ATOM 668 C CA . VAL A 1 88 ? 3.553 -7.369 -5.175 1.00 97.81 88 VAL A CA 1
ATOM 669 C C . VAL A 1 88 ? 4.128 -6.651 -6.389 1.00 97.81 88 VAL A C 1
ATOM 671 O O . VAL A 1 88 ? 3.442 -5.848 -7.016 1.00 97.81 88 VAL A O 1
ATOM 674 N N . ASP A 1 89 ? 5.390 -6.928 -6.715 1.00 97.81 89 ASP A N 1
ATOM 675 C CA . ASP A 1 89 ? 6.032 -6.468 -7.947 1.00 97.81 89 ASP A CA 1
ATOM 676 C C . ASP A 1 89 ? 5.494 -7.271 -9.137 1.00 97.81 89 ASP A C 1
ATOM 678 O O . ASP A 1 89 ? 5.753 -8.463 -9.293 1.00 97.81 89 ASP A O 1
ATOM 682 N N . ASN A 1 90 ? 4.744 -6.604 -10.003 1.00 97.12 90 ASN A N 1
ATOM 683 C CA . ASN A 1 90 ? 4.034 -7.191 -11.127 1.00 97.12 90 ASN A CA 1
ATOM 684 C C . ASN A 1 90 ? 4.915 -7.300 -12.386 1.00 97.12 90 ASN A C 1
ATOM 686 O O . ASN A 1 90 ? 4.503 -6.902 -13.478 1.00 97.12 90 ASN A O 1
ATOM 690 N N . ALA A 1 91 ? 6.126 -7.838 -12.212 1.00 97.25 91 ALA A N 1
ATOM 691 C CA . ALA A 1 91 ? 7.167 -7.998 -13.229 1.00 97.25 91 ALA A CA 1
ATOM 692 C C . ALA A 1 91 ? 7.782 -6.676 -13.738 1.00 97.25 91 ALA A C 1
ATOM 694 O O . ALA A 1 91 ? 7.877 -6.442 -14.944 1.00 97.25 91 ALA A O 1
ATOM 695 N N . SER A 1 92 ? 8.216 -5.810 -12.819 1.00 97.06 92 SER A N 1
ATOM 696 C CA . SER A 1 92 ? 8.908 -4.556 -13.148 1.00 97.06 92 SER A CA 1
ATOM 697 C C . SER A 1 92 ? 10.263 -4.779 -13.829 1.00 97.06 92 SER A C 1
ATOM 699 O O . SER A 1 92 ? 10.966 -5.758 -13.561 1.00 97.06 92 SER A O 1
ATOM 701 N N . ALA A 1 93 ? 10.642 -3.825 -14.682 1.00 96.31 93 ALA A N 1
ATOM 702 C CA . ALA A 1 93 ? 11.921 -3.787 -15.397 1.00 96.31 93 ALA A CA 1
ATOM 703 C C . ALA A 1 93 ? 12.863 -2.665 -14.914 1.00 96.31 93 ALA A C 1
ATOM 705 O O . ALA A 1 93 ? 13.981 -2.552 -15.413 1.00 96.31 93 ALA A O 1
ATOM 706 N N . ASP A 1 94 ? 12.408 -1.832 -13.979 1.00 93.94 94 ASP A N 1
ATOM 707 C CA . ASP A 1 94 ? 13.162 -0.721 -13.399 1.00 93.94 94 ASP A CA 1
ATOM 708 C C . ASP A 1 94 ? 13.782 -1.094 -12.034 1.00 93.94 94 ASP A C 1
ATOM 710 O O . ASP A 1 94 ? 13.949 -2.267 -11.688 1.00 93.94 94 ASP A O 1
ATOM 714 N N . GLU A 1 95 ? 14.117 -0.091 -11.225 1.00 93.06 95 GLU A N 1
ATOM 715 C CA . GLU A 1 95 ? 14.740 -0.245 -9.913 1.00 93.06 95 GLU A CA 1
ATOM 716 C C . GLU A 1 95 ? 13.804 -0.808 -8.823 1.00 93.06 95 GLU A C 1
ATOM 718 O O . GLU A 1 95 ? 14.195 -0.871 -7.657 1.00 93.06 95 GLU A O 1
ATOM 723 N N . THR A 1 96 ? 12.588 -1.265 -9.147 1.00 93.94 96 THR A N 1
ATOM 724 C CA . THR A 1 96 ? 11.623 -1.762 -8.145 1.00 93.94 96 THR A CA 1
ATOM 725 C C . THR A 1 96 ? 12.201 -2.922 -7.333 1.00 93.94 96 THR A C 1
ATOM 727 O O . THR A 1 96 ? 12.021 -2.992 -6.122 1.00 93.94 96 THR A O 1
ATOM 730 N N . ARG A 1 97 ? 13.000 -3.799 -7.947 1.00 91.44 97 ARG A N 1
ATOM 731 C CA . ARG A 1 97 ? 13.672 -4.887 -7.212 1.00 91.44 97 ARG A CA 1
ATOM 732 C C . ARG A 1 97 ? 14.776 -4.390 -6.278 1.00 91.44 97 ARG A C 1
ATOM 734 O O . ARG A 1 97 ? 15.019 -5.006 -5.245 1.00 91.44 97 ARG A O 1
ATOM 741 N N . VAL A 1 98 ? 15.430 -3.279 -6.626 1.00 90.38 98 VAL A N 1
ATOM 742 C CA . VAL A 1 98 ? 16.419 -2.622 -5.758 1.00 90.38 98 VAL A CA 1
ATOM 743 C C . VAL A 1 98 ? 15.721 -2.047 -4.529 1.00 90.38 98 VAL A C 1
ATOM 745 O O . VAL A 1 98 ? 16.200 -2.254 -3.419 1.00 90.38 98 VAL A O 1
ATOM 748 N N . LEU A 1 99 ? 14.558 -1.412 -4.717 1.00 90.31 99 LEU A N 1
ATOM 749 C CA . LEU A 1 99 ? 13.693 -0.968 -3.622 1.00 90.31 99 LEU A CA 1
ATOM 750 C C . LEU A 1 99 ? 13.307 -2.133 -2.701 1.00 90.31 99 LEU A C 1
ATOM 752 O O . LEU A 1 99 ? 13.486 -2.046 -1.490 1.00 90.31 99 LEU A O 1
ATOM 756 N N . LEU A 1 100 ? 12.807 -3.239 -3.259 1.00 90.38 100 LEU A N 1
ATOM 757 C CA . LEU A 1 100 ? 12.372 -4.392 -2.460 1.00 90.38 100 LEU A CA 1
ATOM 758 C C . LEU A 1 100 ? 13.509 -4.999 -1.629 1.00 90.38 100 LEU A C 1
ATOM 760 O O . LEU A 1 100 ? 13.289 -5.424 -0.497 1.00 90.38 100 LEU A O 1
ATOM 764 N N . ALA A 1 101 ? 14.737 -4.999 -2.154 1.00 88.44 101 ALA A N 1
ATOM 765 C CA . ALA A 1 101 ? 15.914 -5.476 -1.430 1.00 88.44 101 ALA A CA 1
ATOM 766 C C . ALA A 1 101 ? 16.285 -4.606 -0.211 1.00 88.44 101 ALA A C 1
ATOM 768 O O . ALA A 1 101 ? 17.041 -5.056 0.650 1.00 88.44 101 ALA A O 1
ATOM 769 N N . GLN A 1 102 ? 15.763 -3.379 -0.117 1.00 87.31 102 GLN A N 1
ATOM 770 C CA . GLN A 1 102 ? 15.979 -2.484 1.025 1.00 87.31 102 GLN A CA 1
ATOM 771 C C . GLN A 1 102 ? 15.031 -2.770 2.190 1.00 87.31 102 GLN A C 1
ATOM 773 O O . GLN A 1 102 ? 15.223 -2.226 3.276 1.00 87.31 102 GLN A O 1
ATOM 778 N N . PHE A 1 103 ? 14.009 -3.604 1.997 1.00 83.75 103 PHE A N 1
ATOM 779 C CA . PHE A 1 103 ? 13.033 -3.875 3.042 1.00 83.75 103 PHE A CA 1
ATOM 780 C C . PHE A 1 103 ? 13.575 -4.896 4.037 1.00 83.75 103 PHE A C 1
ATOM 782 O O . PHE A 1 103 ? 13.859 -6.044 3.699 1.00 83.75 103 PHE A O 1
ATOM 789 N N . GLU A 1 104 ? 13.661 -4.489 5.298 1.00 82.44 104 GLU A N 1
ATOM 790 C CA . GLU A 1 104 ? 13.942 -5.381 6.413 1.00 82.44 104 GLU A CA 1
ATOM 791 C C . GLU A 1 104 ? 12.620 -5.756 7.087 1.00 82.44 104 GLU A C 1
ATOM 793 O O . GLU A 1 104 ? 11.838 -4.888 7.478 1.00 82.44 104 GLU A O 1
ATOM 798 N N . ASN A 1 105 ? 12.349 -7.061 7.174 1.00 80.00 105 ASN A N 1
ATOM 799 C CA . ASN A 1 105 ? 11.080 -7.651 7.630 1.00 80.00 105 ASN A CA 1
ATOM 800 C C . ASN A 1 105 ? 9.840 -7.302 6.781 1.00 80.00 105 ASN A C 1
ATOM 802 O O . ASN A 1 105 ? 8.733 -7.717 7.122 1.00 80.00 105 ASN A O 1
ATOM 806 N N . GLY A 1 106 ? 10.002 -6.574 5.672 1.00 74.50 106 GLY A N 1
ATOM 807 C CA . GLY A 1 106 ? 8.935 -6.358 4.697 1.00 74.50 106 GLY A CA 1
ATOM 808 C C . GLY A 1 106 ? 8.658 -7.625 3.888 1.00 74.50 106 GLY A C 1
ATOM 809 O O . GLY A 1 106 ? 9.571 -8.389 3.571 1.00 74.50 106 GLY A O 1
ATOM 810 N N . ARG A 1 107 ? 7.388 -7.857 3.547 1.00 90.56 107 ARG A N 1
ATOM 811 C CA . ARG A 1 107 ? 6.982 -8.994 2.715 1.00 90.56 107 ARG A CA 1
ATOM 812 C C . ARG A 1 107 ? 6.788 -8.520 1.286 1.00 90.56 107 ARG A C 1
ATOM 814 O O . ARG A 1 107 ? 6.170 -7.484 1.049 1.00 90.56 107 ARG A O 1
ATOM 821 N N . TYR A 1 108 ? 7.291 -9.290 0.332 1.00 95.19 108 TYR A N 1
ATOM 822 C CA . TYR A 1 108 ? 7.048 -9.011 -1.073 1.00 95.19 108 TYR A CA 1
ATOM 823 C C . TYR A 1 108 ? 6.963 -10.281 -1.911 1.00 95.19 108 TYR A C 1
ATOM 825 O O . TYR A 1 108 ? 7.447 -11.340 -1.511 1.00 95.19 108 TYR A O 1
ATOM 833 N N . TYR A 1 109 ? 6.348 -10.150 -3.081 1.00 96.12 109 TYR A N 1
ATOM 834 C CA . TYR A 1 109 ? 6.304 -11.172 -4.118 1.00 96.12 109 TYR A CA 1
ATOM 835 C C . TYR A 1 109 ? 6.634 -10.542 -5.468 1.00 96.12 109 TYR A C 1
ATOM 837 O O . TYR A 1 109 ? 6.235 -9.411 -5.731 1.00 96.12 109 TYR A O 1
ATOM 845 N N . VAL A 1 110 ? 7.370 -11.263 -6.313 1.00 97.12 110 VAL A N 1
ATOM 846 C CA . VAL A 1 110 ? 7.738 -10.809 -7.658 1.00 97.12 110 VAL A CA 1
ATOM 847 C C . VAL A 1 110 ? 7.094 -11.746 -8.668 1.00 97.12 110 VAL A C 1
ATOM 849 O O . VAL A 1 110 ? 7.447 -12.922 -8.738 1.00 97.12 110 VAL A O 1
ATOM 852 N N . ASN A 1 111 ? 6.163 -11.225 -9.460 1.00 96.94 111 ASN A N 1
ATOM 853 C CA . ASN A 1 111 ? 5.560 -11.971 -10.552 1.00 96.94 111 ASN A CA 1
ATOM 854 C C . ASN A 1 111 ? 6.579 -12.209 -11.671 1.00 96.94 111 ASN A C 1
ATOM 856 O O . ASN A 1 111 ? 7.390 -11.342 -12.003 1.00 96.94 111 ASN A O 1
ATOM 860 N N . GLU A 1 112 ? 6.483 -13.375 -12.307 1.00 96.44 112 GLU A N 1
ATOM 861 C CA . GLU A 1 112 ? 7.278 -13.693 -13.498 1.00 96.44 112 GLU A CA 1
ATOM 862 C C . GLU A 1 112 ? 6.833 -12.878 -14.722 1.00 96.44 112 GLU A C 1
ATOM 864 O O . GLU A 1 112 ? 7.644 -12.545 -15.583 1.00 96.44 112 GLU A O 1
ATOM 869 N N . HIS A 1 113 ? 5.542 -12.547 -14.795 1.00 96.94 113 HIS A N 1
ATOM 870 C CA . HIS A 1 113 ? 4.929 -11.752 -15.855 1.00 96.94 113 HIS A CA 1
ATOM 871 C C . HIS A 1 113 ? 3.845 -10.833 -15.281 1.00 96.94 113 HIS A C 1
ATOM 873 O O . HIS A 1 113 ? 3.314 -11.080 -14.202 1.00 96.94 113 HIS A O 1
ATOM 879 N N . ASN A 1 114 ? 3.506 -9.765 -16.002 1.00 97.38 114 ASN A N 1
ATOM 880 C CA . ASN A 1 114 ? 2.487 -8.820 -15.555 1.00 97.38 114 ASN A CA 1
ATOM 881 C C . ASN A 1 114 ? 1.084 -9.457 -15.637 1.00 97.38 114 ASN A C 1
ATOM 883 O O . ASN A 1 114 ? 0.599 -9.761 -16.726 1.00 97.38 114 ASN A O 1
ATOM 887 N N . LEU A 1 115 ? 0.436 -9.635 -14.483 1.00 96.69 115 LEU A N 1
ATOM 888 C CA . LEU A 1 115 ? -0.896 -10.240 -14.321 1.00 96.69 115 LEU A CA 1
ATOM 889 C C . LEU A 1 115 ? -2.043 -9.211 -14.316 1.00 96.69 115 LEU A C 1
ATOM 891 O O . LEU A 1 115 ? -3.188 -9.535 -13.994 1.00 96.69 115 LEU A O 1
ATOM 895 N N . GLY A 1 116 ? -1.745 -7.948 -14.622 1.00 95.31 116 GLY A N 1
ATOM 896 C CA . GLY A 1 116 ? -2.657 -6.827 -14.423 1.00 95.31 116 GLY A CA 1
ATOM 897 C C . GLY A 1 116 ? -2.832 -6.455 -12.946 1.00 95.31 116 GLY A C 1
ATOM 898 O O . GLY A 1 116 ? -2.320 -7.119 -12.045 1.00 95.31 116 GLY A O 1
ATOM 899 N N . PHE A 1 117 ? -3.554 -5.358 -12.697 1.00 92.62 117 PHE A N 1
ATOM 900 C CA . PHE A 1 117 ? -3.753 -4.814 -11.347 1.00 92.62 117 PHE A CA 1
ATOM 901 C C . PHE A 1 117 ? -4.444 -5.818 -10.414 1.00 92.62 117 PHE A C 1
ATOM 903 O O . PHE A 1 117 ? -3.928 -6.118 -9.342 1.00 92.62 117 PHE A O 1
ATOM 910 N N . GLY A 1 118 ? -5.568 -6.396 -10.853 1.00 94.62 118 GLY A N 1
ATOM 911 C CA . GLY A 1 118 ? -6.329 -7.358 -10.053 1.00 94.62 118 GLY A CA 1
ATOM 912 C C . GLY A 1 118 ? -5.533 -8.618 -9.702 1.00 94.62 118 GLY A C 1
ATOM 913 O O . GLY A 1 118 ? -5.604 -9.079 -8.569 1.00 94.62 118 GLY A O 1
ATOM 914 N N . GLY A 1 119 ? -4.720 -9.136 -10.630 1.00 97.38 119 GLY A N 1
ATOM 915 C CA . GLY A 1 119 ? -3.870 -10.300 -10.369 1.00 97.38 119 GLY A CA 1
ATOM 916 C C . GLY A 1 119 ? -2.835 -10.037 -9.274 1.00 97.38 119 GLY A C 1
ATOM 917 O O . GLY A 1 119 ? -2.694 -10.842 -8.356 1.00 97.38 119 GLY A O 1
ATOM 918 N N . ALA A 1 120 ? -2.168 -8.880 -9.317 1.00 97.38 120 ALA A N 1
ATOM 919 C CA . ALA A 1 120 ? -1.228 -8.481 -8.271 1.00 97.38 120 ALA A CA 1
ATOM 920 C C . ALA A 1 120 ? -1.923 -8.251 -6.915 1.00 97.38 120 ALA A C 1
ATOM 922 O O . ALA A 1 120 ? -1.415 -8.692 -5.885 1.00 97.38 120 ALA A O 1
ATOM 923 N N . CYS A 1 121 ? -3.105 -7.625 -6.910 1.00 97.56 121 CYS A N 1
ATOM 924 C CA . CYS A 1 121 ? -3.908 -7.461 -5.696 1.00 97.56 121 CYS A CA 1
ATOM 925 C C . CYS A 1 121 ? -4.289 -8.807 -5.070 1.00 97.56 121 CYS A C 1
ATOM 927 O O . CYS A 1 121 ? -4.130 -8.971 -3.864 1.00 97.56 121 CYS A O 1
ATOM 929 N N . ASN A 1 122 ? -4.746 -9.773 -5.870 1.00 98.19 122 ASN A N 1
ATOM 930 C CA . ASN A 1 122 ? -5.167 -11.084 -5.373 1.00 98.19 122 ASN A CA 1
ATOM 931 C C . ASN A 1 122 ? -4.012 -11.841 -4.709 1.00 98.19 122 ASN A C 1
ATOM 933 O O . ASN A 1 122 ? -4.179 -12.351 -3.608 1.00 98.19 122 ASN A O 1
ATOM 937 N N . ILE A 1 123 ? -2.824 -11.834 -5.321 1.00 98.19 123 ILE A N 1
ATOM 938 C CA . ILE A 1 123 ? -1.621 -12.432 -4.719 1.00 98.19 123 ILE A CA 1
ATOM 939 C C . ILE A 1 123 ? -1.302 -11.764 -3.379 1.00 98.19 123 ILE A C 1
ATOM 941 O O . ILE A 1 123 ? -1.040 -12.433 -2.382 1.00 98.19 123 ILE A O 1
ATOM 945 N N . GLY A 1 124 ? -1.358 -10.432 -3.331 1.00 97.62 124 GLY A N 1
ATOM 946 C CA . GLY A 1 124 ? -1.112 -9.698 -2.094 1.00 97.62 124 GLY A CA 1
ATOM 947 C C . GLY A 1 124 ? -2.152 -10.000 -1.012 1.00 97.62 124 GLY A C 1
ATOM 948 O O . GLY A 1 124 ? -1.794 -10.120 0.157 1.00 97.62 124 GLY A O 1
ATOM 949 N N . ALA A 1 125 ? -3.416 -10.186 -1.399 1.00 97.56 125 ALA A N 1
ATOM 950 C CA . ALA A 1 125 ? -4.494 -10.580 -0.501 1.00 97.56 125 ALA A CA 1
ATOM 951 C C . ALA A 1 125 ? -4.320 -12.011 0.032 1.00 97.56 125 ALA A C 1
ATOM 953 O O . ALA A 1 125 ? -4.541 -12.243 1.214 1.00 97.56 125 ALA A O 1
ATOM 954 N N . GLU A 1 126 ? -3.858 -12.958 -0.789 1.00 97.69 126 GLU A N 1
ATOM 955 C CA . GLU A 1 126 ? -3.521 -14.319 -0.341 1.00 97.69 126 GLU A CA 1
ATOM 956 C C . GLU A 1 126 ? -2.351 -14.332 0.652 1.00 97.69 126 GLU A C 1
ATOM 958 O O . GLU A 1 126 ? -2.272 -15.186 1.535 1.00 97.69 126 GLU A O 1
ATOM 963 N N . MET A 1 127 ? -1.433 -13.373 0.526 1.00 95.50 127 MET A N 1
ATOM 964 C CA . MET A 1 127 ? -0.328 -13.206 1.463 1.00 95.50 127 MET A CA 1
ATOM 965 C C . MET A 1 127 ? -0.743 -12.496 2.755 1.00 95.50 127 MET A C 1
ATOM 967 O O . MET A 1 127 ? -0.034 -12.649 3.752 1.00 95.50 127 MET A O 1
ATOM 971 N N . ALA A 1 128 ? -1.820 -11.711 2.753 1.00 96.12 128 ALA A N 1
ATOM 972 C CA . ALA A 1 128 ? -2.247 -10.889 3.880 1.00 96.12 128 ALA A CA 1
ATOM 973 C C . ALA A 1 128 ? -2.594 -11.729 5.122 1.00 96.12 128 ALA A C 1
ATOM 975 O O . ALA A 1 128 ? -3.203 -12.792 5.032 1.00 96.12 128 ALA A O 1
ATOM 976 N N . ARG A 1 129 ? -2.194 -11.242 6.299 1.00 95.12 129 ARG A N 1
ATOM 977 C CA . ARG A 1 129 ? -2.465 -11.852 7.612 1.00 95.12 129 ARG A CA 1
ATOM 978 C C . ARG A 1 129 ? -3.377 -11.005 8.498 1.00 95.12 129 ARG A C 1
ATOM 980 O O . ARG A 1 129 ? -3.740 -11.456 9.579 1.00 95.12 129 ARG A O 1
ATOM 987 N N . GLY A 1 130 ? -3.688 -9.782 8.082 1.00 94.88 130 GLY A N 1
ATOM 988 C CA . GLY A 1 130 ? -4.553 -8.871 8.811 1.00 94.88 130 GLY A CA 1
ATOM 989 C C . GLY A 1 130 ? -6.021 -9.263 8.725 1.00 94.88 130 GLY A C 1
ATOM 990 O O . GLY A 1 130 ? -6.456 -9.864 7.746 1.00 94.88 130 GLY A O 1
ATOM 991 N N . GLU A 1 131 ? -6.791 -8.870 9.738 1.00 95.12 131 GLU A N 1
ATOM 992 C CA . GLU A 1 131 ? -8.260 -8.946 9.718 1.00 95.12 131 GLU A CA 1
ATOM 993 C C . GLU A 1 131 ? -8.838 -8.087 8.582 1.00 95.12 131 GLU A C 1
ATOM 995 O O . GLU A 1 131 ? -9.817 -8.456 7.930 1.00 95.12 131 GLU A O 1
ATOM 1000 N N . PHE A 1 132 ? -8.177 -6.958 8.315 1.00 97.00 132 PHE A N 1
ATOM 1001 C CA . PHE A 1 132 ? -8.498 -6.040 7.237 1.00 97.00 132 PHE A CA 1
ATOM 1002 C C . PHE A 1 132 ? -7.382 -5.995 6.191 1.00 97.00 132 PHE A C 1
ATOM 1004 O O . PHE A 1 132 ? -6.198 -5.905 6.517 1.00 97.00 132 PHE A O 1
ATOM 1011 N N . ILE A 1 133 ? -7.753 -5.969 4.915 1.00 97.81 133 ILE A N 1
ATOM 1012 C CA . ILE A 1 133 ? -6.833 -5.773 3.792 1.00 97.81 133 ILE A CA 1
ATOM 1013 C C . ILE A 1 133 ? -7.033 -4.365 3.256 1.00 97.81 133 ILE A C 1
ATOM 1015 O O . ILE A 1 133 ? -8.144 -4.022 2.869 1.00 97.81 133 ILE A O 1
ATOM 1019 N N . CYS A 1 134 ? -5.964 -3.571 3.218 1.00 97.50 134 CYS A N 1
ATOM 1020 C CA . CYS A 1 134 ? -5.937 -2.249 2.608 1.00 97.50 134 CYS A CA 1
ATOM 1021 C C . CYS A 1 134 ? -5.185 -2.304 1.275 1.00 97.50 134 CYS A C 1
ATOM 1023 O O . CYS A 1 134 ? -3.954 -2.290 1.262 1.00 97.50 134 CYS A O 1
ATOM 1025 N N . PHE A 1 135 ? -5.894 -2.319 0.149 1.00 97.62 135 PHE A N 1
ATOM 1026 C CA . PHE A 1 135 ? -5.260 -2.148 -1.158 1.00 97.62 135 PHE A CA 1
ATOM 1027 C C . PHE A 1 135 ? -4.819 -0.703 -1.308 1.00 97.62 135 PHE A C 1
ATOM 1029 O O . PHE A 1 135 ? -5.658 0.187 -1.210 1.00 97.62 135 PHE A O 1
ATOM 1036 N N . LEU A 1 136 ? -3.528 -0.474 -1.527 1.00 96.81 136 LEU A N 1
ATOM 1037 C CA . LEU A 1 136 ? -2.933 0.848 -1.634 1.00 96.81 136 LEU A CA 1
ATOM 1038 C C . LEU A 1 136 ? -2.138 0.948 -2.932 1.00 96.81 136 LEU A C 1
ATOM 1040 O O . LEU A 1 136 ? -1.194 0.204 -3.170 1.00 96.81 136 LEU A O 1
ATOM 1044 N N . ASN A 1 137 ? -2.516 1.897 -3.775 1.00 94.69 137 ASN A N 1
ATOM 1045 C CA . ASN A 1 137 ? -1.764 2.235 -4.976 1.00 94.69 137 ASN A CA 1
ATOM 1046 C C . ASN A 1 137 ? -0.289 2.571 -4.680 1.00 94.69 137 ASN A C 1
ATOM 1048 O O . ASN A 1 137 ? 0.013 3.180 -3.662 1.00 94.69 137 ASN A O 1
ATOM 1052 N N . SER A 1 138 ? 0.619 2.255 -5.606 1.00 94.38 138 SER A N 1
ATOM 1053 C CA . SER A 1 138 ? 2.063 2.505 -5.458 1.00 94.38 138 SER A CA 1
ATOM 1054 C C . SER A 1 138 ? 2.498 3.948 -5.762 1.00 94.38 138 SER A C 1
ATOM 1056 O O . SER A 1 138 ? 3.688 4.210 -5.923 1.00 94.38 138 SER A O 1
ATOM 1058 N N . ASP A 1 139 ? 1.553 4.870 -5.939 1.00 93.38 139 ASP A N 1
ATOM 1059 C CA . ASP A 1 139 ? 1.780 6.235 -6.415 1.00 93.38 139 ASP A CA 1
ATOM 1060 C C . ASP A 1 139 ? 0.944 7.279 -5.660 1.00 93.38 139 ASP A C 1
ATOM 1062 O O . ASP A 1 139 ? 0.374 8.190 -6.260 1.00 93.38 139 ASP A O 1
ATOM 1066 N N . VAL A 1 140 ? 0.867 7.152 -4.331 1.00 91.06 140 VAL A N 1
ATOM 1067 C CA . VAL A 1 140 ? 0.080 8.050 -3.472 1.00 91.06 140 VAL A CA 1
ATOM 1068 C C . VAL A 1 140 ? 0.894 8.583 -2.297 1.00 91.06 140 VAL A C 1
ATOM 1070 O O . VAL A 1 140 ? 1.806 7.930 -1.802 1.00 91.06 140 VAL A O 1
ATOM 1073 N N . VAL A 1 141 ? 0.524 9.771 -1.817 1.00 90.88 141 VAL A N 1
ATOM 1074 C CA . VAL A 1 141 ? 1.050 10.339 -0.570 1.00 90.88 141 VAL A CA 1
ATOM 1075 C C . VAL A 1 141 ? -0.043 10.280 0.485 1.00 90.88 141 VAL A C 1
ATOM 1077 O O . VAL A 1 141 ? -1.155 10.765 0.276 1.00 90.88 141 VAL A O 1
ATOM 1080 N N . LEU A 1 142 ? 0.276 9.669 1.620 1.00 92.25 142 LEU A N 1
ATOM 1081 C CA . LEU A 1 142 ? -0.665 9.461 2.712 1.00 92.25 142 LEU A CA 1
ATOM 1082 C C . LEU A 1 142 ? -0.680 10.654 3.675 1.00 92.25 142 LEU A C 1
ATOM 1084 O O . LEU A 1 142 ? 0.360 11.220 4.009 1.00 92.25 142 LEU A O 1
ATOM 1088 N N . THR A 1 143 ? -1.869 11.019 4.154 1.00 90.69 143 THR A N 1
ATOM 1089 C CA . THR A 1 143 ? -2.053 12.089 5.147 1.00 90.69 143 THR A CA 1
ATOM 1090 C C . THR A 1 143 ? -2.203 11.518 6.558 1.00 90.69 143 THR A C 1
ATOM 1092 O O . THR A 1 143 ? -2.770 10.436 6.704 1.00 90.69 143 THR A O 1
ATOM 1095 N N . PRO A 1 144 ? -1.794 12.233 7.621 1.00 89.94 144 PRO A N 1
ATOM 1096 C CA . PRO A 1 144 ? -2.004 11.778 8.997 1.00 89.94 144 PRO A CA 1
ATOM 1097 C C . PRO A 1 144 ? -3.466 11.391 9.289 1.00 89.94 144 PRO A C 1
ATOM 1099 O O . PRO A 1 144 ? -4.392 12.086 8.869 1.00 89.94 144 PRO A O 1
ATOM 1102 N N . GLY A 1 145 ? -3.679 10.282 10.006 1.00 91.06 145 GLY A N 1
ATOM 1103 C CA . GLY A 1 145 ? -5.011 9.807 10.407 1.00 91.06 145 GLY A CA 1
ATOM 1104 C C . GLY A 1 145 ? -5.833 9.098 9.318 1.00 91.06 145 GLY A C 1
ATOM 1105 O O . GLY A 1 145 ? -7.009 8.793 9.549 1.00 91.06 145 GLY A O 1
ATOM 1106 N N . TRP A 1 146 ? -5.265 8.882 8.123 1.00 94.12 146 TRP A N 1
ATOM 1107 C CA . TRP A 1 146 ? -5.978 8.291 6.983 1.00 94.12 146 TRP A CA 1
ATOM 1108 C C . TRP A 1 146 ? -6.483 6.873 7.280 1.00 94.12 146 TRP A C 1
ATOM 1110 O O . TRP A 1 146 ? -7.644 6.564 7.010 1.00 94.12 146 TRP A O 1
ATOM 1120 N N . LEU A 1 147 ? -5.635 6.026 7.870 1.00 95.19 147 LEU A N 1
ATOM 1121 C CA . LEU A 1 147 ? -5.936 4.617 8.098 1.00 95.19 147 LEU A CA 1
ATOM 1122 C C . LEU A 1 147 ? -6.984 4.457 9.200 1.00 95.19 147 LEU A C 1
ATOM 1124 O O . LEU A 1 147 ? -7.947 3.707 9.055 1.00 95.19 147 LEU A O 1
ATOM 1128 N N . GLU A 1 148 ? -6.852 5.229 10.276 1.00 94.50 148 GLU A N 1
ATOM 1129 C CA . GLU A 1 148 ? -7.797 5.244 11.384 1.00 94.50 148 GLU A CA 1
ATOM 1130 C C . GLU A 1 148 ? -9.181 5.725 10.929 1.00 94.50 148 GLU A C 1
ATOM 1132 O O . GLU A 1 148 ? -10.196 5.244 11.428 1.00 94.50 148 GLU A O 1
AT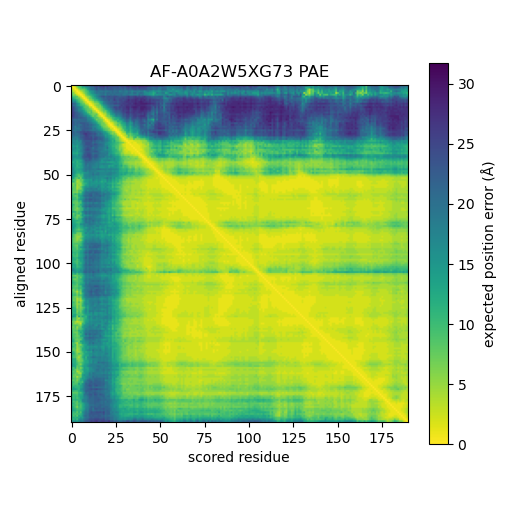OM 1137 N N . ALA A 1 149 ? -9.255 6.662 9.976 1.00 94.44 149 ALA A N 1
ATOM 1138 C CA . ALA A 1 149 ? -10.526 7.107 9.407 1.00 94.44 149 ALA A CA 1
ATOM 1139 C C . ALA A 1 149 ? -11.228 6.003 8.602 1.00 94.44 149 ALA A C 1
ATOM 1141 O O . ALA A 1 149 ? -12.439 5.816 8.753 1.00 94.44 149 ALA A O 1
ATOM 1142 N N . LEU A 1 150 ? -10.476 5.256 7.790 1.00 95.56 150 LEU A N 1
ATOM 1143 C CA . LEU A 1 150 ? -11.003 4.116 7.038 1.00 95.56 150 LEU A CA 1
ATOM 1144 C C . LEU A 1 150 ? -11.494 3.011 7.980 1.00 95.56 150 LEU A C 1
ATOM 1146 O O . LEU A 1 150 ? -12.624 2.548 7.835 1.00 95.56 150 LEU A O 1
ATOM 1150 N N . LEU A 1 151 ? -10.694 2.659 8.993 1.00 96.31 151 LEU A N 1
ATOM 1151 C CA . LEU A 1 151 ? -11.056 1.649 9.992 1.00 96.31 151 LEU A CA 1
ATOM 1152 C C . LEU A 1 151 ? -12.294 2.041 10.797 1.00 96.31 151 LEU A C 1
ATOM 1154 O O . LEU A 1 151 ? -13.224 1.250 10.913 1.00 96.31 151 LEU A O 1
ATOM 1158 N N . ARG A 1 152 ? -12.363 3.285 11.290 1.00 95.88 152 ARG A N 1
ATOM 1159 C CA . ARG A 1 152 ? -13.562 3.770 11.991 1.00 95.88 152 ARG A CA 1
ATOM 1160 C C . ARG A 1 152 ? -14.811 3.670 11.125 1.00 95.88 152 ARG A C 1
ATOM 1162 O O . ARG A 1 152 ? -15.880 3.387 11.649 1.00 95.88 152 ARG A O 1
ATOM 1169 N N . THR A 1 153 ? -14.683 3.918 9.824 1.00 95.56 153 THR A N 1
ATOM 1170 C CA . THR A 1 153 ? -15.820 3.894 8.902 1.00 95.56 153 THR A CA 1
ATOM 1171 C C . THR A 1 153 ? -16.268 2.462 8.630 1.00 95.56 153 THR A C 1
ATOM 1173 O O . THR A 1 153 ? -17.451 2.174 8.796 1.00 95.56 153 THR A O 1
ATOM 1176 N N . ILE A 1 154 ? -15.350 1.547 8.295 1.00 95.56 154 ILE A N 1
ATOM 1177 C CA . ILE A 1 154 ? -15.720 0.153 7.996 1.00 95.56 154 ILE A CA 1
ATOM 1178 C C . ILE A 1 154 ? -16.286 -0.560 9.229 1.00 95.56 154 ILE A C 1
ATOM 1180 O O . ILE A 1 154 ? -17.203 -1.360 9.115 1.00 95.56 154 ILE A O 1
ATOM 1184 N N . GLN A 1 155 ? -15.807 -0.211 10.426 1.00 95.19 155 GLN A N 1
ATOM 1185 C CA . GLN A 1 155 ? -16.296 -0.767 11.689 1.00 95.19 155 GLN A CA 1
ATOM 1186 C C . GLN A 1 155 ? -17.585 -0.100 12.195 1.00 95.19 155 GLN A C 1
ATOM 1188 O O . GLN A 1 155 ? -18.196 -0.601 13.138 1.00 95.19 155 GLN A O 1
ATOM 1193 N N . SER A 1 156 ? -18.002 1.031 11.613 1.00 96.94 156 SER A N 1
ATOM 1194 C CA . SER A 1 156 ? -19.203 1.750 12.068 1.00 96.94 156 SER A CA 1
ATOM 1195 C C . SER A 1 156 ? -20.512 1.045 11.707 1.00 96.94 156 SER A C 1
ATOM 1197 O O . SER A 1 156 ? -21.531 1.302 12.348 1.00 96.94 156 SER A O 1
ATOM 1199 N N . ASP A 1 157 ? -20.484 0.149 10.719 1.00 94.50 157 ASP A N 1
ATOM 1200 C CA . ASP A 1 157 ? -21.641 -0.613 10.265 1.00 94.50 157 ASP A CA 1
ATOM 1201 C C . ASP A 1 157 ? -21.203 -2.042 9.899 1.00 94.50 157 ASP A C 1
ATOM 1203 O O . ASP A 1 157 ? -20.392 -2.203 8.986 1.00 94.50 157 ASP A O 1
ATOM 1207 N N . PRO A 1 158 ? -21.736 -3.096 10.551 1.00 91.56 158 PRO A N 1
ATOM 1208 C CA . PRO A 1 158 ? -21.411 -4.482 10.206 1.00 91.56 158 PRO A CA 1
ATOM 1209 C C . PRO A 1 158 ? -21.836 -4.884 8.783 1.00 91.56 158 PRO A C 1
ATOM 1211 O O . PRO A 1 158 ? -21.421 -5.935 8.298 1.00 91.56 158 PRO A O 1
ATOM 1214 N N . HIS A 1 159 ? -22.660 -4.080 8.104 1.00 94.19 159 HIS A N 1
ATOM 1215 C CA . HIS A 1 159 ? -23.013 -4.262 6.696 1.00 94.19 159 HIS A CA 1
ATOM 1216 C C . HIS A 1 159 ? -22.036 -3.575 5.725 1.00 94.19 159 HIS A C 1
ATOM 1218 O O . HIS A 1 159 ? -22.162 -3.750 4.509 1.00 94.19 159 HIS A O 1
ATOM 1224 N N . CYS A 1 160 ? -21.056 -2.811 6.217 1.00 94.38 160 CYS A N 1
ATOM 1225 C CA . CYS A 1 160 ? -20.050 -2.160 5.385 1.00 94.38 160 CYS A CA 1
ATOM 1226 C C . CYS A 1 160 ? -18.977 -3.163 4.930 1.00 94.38 160 CYS A C 1
ATOM 1228 O O . CYS A 1 160 ? -18.099 -3.548 5.695 1.00 94.38 160 CYS A O 1
ATOM 1230 N N . GLY A 1 161 ? -19.034 -3.581 3.661 1.00 91.50 161 GLY A N 1
ATOM 1231 C CA . GLY A 1 161 ? -18.064 -4.534 3.101 1.00 91.50 161 GLY A CA 1
ATOM 1232 C C . GLY A 1 161 ? -16.735 -3.914 2.650 1.00 91.50 161 GLY A C 1
ATOM 1233 O O . GLY A 1 161 ? -15.722 -4.611 2.592 1.00 91.50 161 GLY A O 1
ATOM 1234 N N . ALA A 1 162 ? -16.730 -2.622 2.308 1.00 93.50 162 ALA A N 1
ATOM 1235 C CA . ALA A 1 162 ? -15.538 -1.914 1.855 1.00 93.50 162 ALA A CA 1
ATOM 1236 C C . ALA A 1 162 ? -15.649 -0.402 2.078 1.00 93.50 162 ALA A C 1
ATOM 1238 O O . ALA A 1 162 ? -16.731 0.173 1.953 1.00 93.50 162 ALA A O 1
ATOM 1239 N N . VAL A 1 163 ? -14.511 0.251 2.328 1.00 94.62 163 VAL A N 1
ATOM 1240 C CA . VAL A 1 163 ? -14.409 1.717 2.415 1.00 94.62 163 VAL A CA 1
ATOM 1241 C C . VAL A 1 163 ? -13.269 2.205 1.538 1.00 94.62 1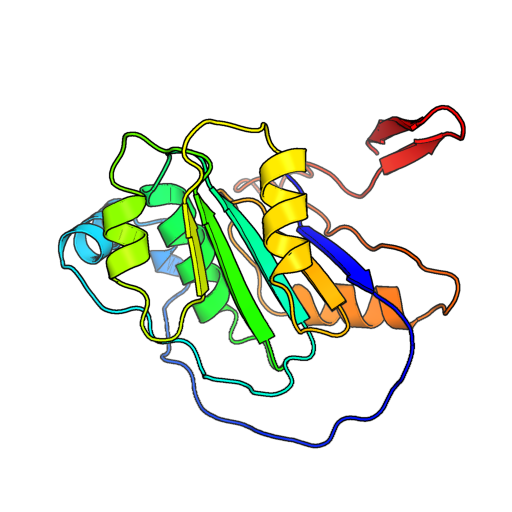63 VAL A C 1
ATOM 1243 O O . VAL A 1 163 ? -12.153 1.703 1.649 1.00 94.62 163 VAL A O 1
ATOM 1246 N N . GLY A 1 164 ? -13.549 3.203 0.698 1.00 92.25 164 GLY A N 1
ATOM 1247 C CA . GLY A 1 164 ? -12.549 3.929 -0.081 1.00 92.25 164 GLY A CA 1
ATOM 1248 C C . GLY A 1 164 ? -12.170 5.258 0.573 1.00 92.25 164 GLY A C 1
ATOM 1249 O O . GLY A 1 164 ? -13.014 5.936 1.160 1.00 92.25 164 GLY A O 1
ATOM 1250 N N . ALA A 1 165 ? -10.902 5.649 0.460 1.00 91.94 165 ALA A N 1
ATOM 1251 C CA . ALA A 1 165 ? -10.457 6.977 0.874 1.00 91.94 165 ALA A CA 1
ATOM 1252 C C . ALA A 1 165 ? -10.942 8.071 -0.088 1.00 91.94 165 ALA A C 1
ATOM 1254 O O . ALA A 1 165 ? -11.068 7.852 -1.291 1.00 91.94 165 ALA A O 1
ATOM 1255 N N . LYS A 1 166 ? -11.121 9.288 0.439 1.00 91.00 166 LYS A N 1
ATOM 1256 C CA . LYS A 1 166 ? -11.197 10.490 -0.397 1.00 91.00 166 LYS A CA 1
ATOM 1257 C C . LYS A 1 166 ? -9.814 10.780 -0.972 1.00 91.00 166 LYS A C 1
ATOM 1259 O O . LYS A 1 166 ? -8.852 10.908 -0.216 1.00 91.00 166 LYS A O 1
ATOM 1264 N N . LEU A 1 167 ? -9.741 10.950 -2.283 1.00 90.12 167 LEU A N 1
ATOM 1265 C CA . LEU A 1 167 ? -8.518 11.259 -3.007 1.00 90.12 167 LEU A CA 1
ATOM 1266 C C . LEU A 1 167 ? -8.517 12.715 -3.437 1.00 90.12 167 LEU A C 1
ATOM 1268 O O . LEU A 1 167 ? -9.506 13.243 -3.950 1.00 90.12 167 LEU A O 1
ATOM 1272 N N . VAL A 1 168 ? -7.379 13.355 -3.218 1.00 90.44 168 VAL A N 1
ATOM 1273 C CA . VAL A 1 168 ? -7.137 14.746 -3.574 1.00 90.44 168 VAL A CA 1
ATOM 1274 C C . VAL A 1 168 ? -5.854 14.825 -4.380 1.00 90.44 168 VAL A C 1
ATOM 1276 O O . VAL A 1 168 ? -4.877 14.141 -4.073 1.00 90.44 168 VAL A O 1
ATOM 1279 N N . HIS A 1 169 ? -5.863 15.659 -5.411 1.00 84.69 169 HIS A N 1
ATOM 1280 C CA . HIS A 1 169 ? -4.650 16.002 -6.133 1.00 84.69 169 HIS A CA 1
ATOM 1281 C C . HIS A 1 169 ? -3.717 16.848 -5.248 1.00 84.69 169 HIS A C 1
ATOM 1283 O O . HIS A 1 169 ? -4.183 17.455 -4.276 1.00 84.69 169 HIS A O 1
ATOM 1289 N N . PRO A 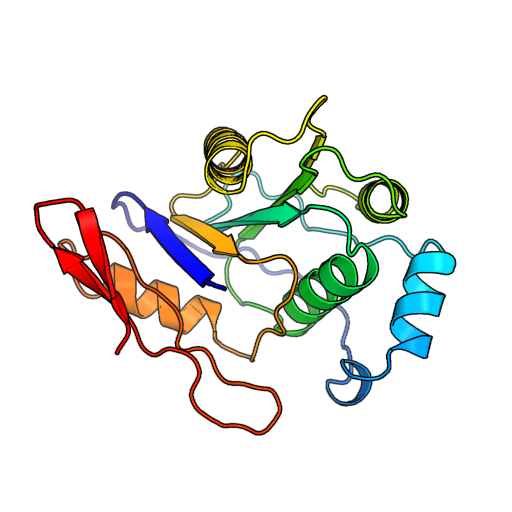1 170 ? -2.416 16.942 -5.577 1.00 80.56 170 PRO A N 1
ATOM 1290 C CA . PRO A 1 170 ? -1.467 17.769 -4.829 1.00 80.56 170 PRO A CA 1
ATOM 1291 C C . PRO A 1 170 ? -1.890 19.240 -4.709 1.00 80.56 170 PRO A C 1
ATOM 1293 O O . PRO A 1 170 ? -1.603 19.887 -3.705 1.00 80.56 170 PRO A O 1
ATOM 1296 N N . GLU A 1 171 ? -2.628 19.761 -5.692 1.00 83.94 171 GLU A N 1
ATOM 1297 C CA . GLU A 1 171 ? -3.153 21.132 -5.689 1.00 83.94 171 GLU A CA 1
ATOM 1298 C C . GLU A 1 171 ? -4.403 21.295 -4.798 1.00 83.94 171 GLU A C 1
ATOM 1300 O O . GLU A 1 171 ? -4.982 22.378 -4.721 1.00 83.94 171 GLU A O 1
ATOM 1305 N N . GLY A 1 172 ? -4.837 20.223 -4.128 1.00 83.81 172 GLY A N 1
ATOM 1306 C CA . GLY A 1 172 ? -5.974 20.194 -3.208 1.00 83.81 172 GLY A CA 1
ATOM 1307 C C . GLY A 1 172 ? -7.336 20.007 -3.878 1.00 83.81 172 GLY A C 1
ATOM 1308 O O . GLY A 1 172 ? -8.358 19.996 -3.189 1.00 83.81 172 GLY A O 1
ATOM 1309 N N . THR A 1 173 ? -7.382 19.851 -5.202 1.00 89.06 173 THR A N 1
ATOM 1310 C CA . THR A 1 173 ? -8.627 19.574 -5.928 1.00 89.06 173 THR A CA 1
ATOM 1311 C C . THR A 1 173 ? -9.086 18.137 -5.689 1.00 89.06 173 THR A C 1
ATOM 1313 O O . THR A 1 173 ? -8.279 17.221 -5.520 1.00 89.06 173 THR A O 1
ATOM 1316 N N . LEU A 1 174 ? -10.406 17.935 -5.634 1.00 89.62 174 LEU A N 1
ATOM 1317 C CA . LEU A 1 174 ? -10.981 16.606 -5.457 1.00 89.62 174 LEU A CA 1
ATOM 1318 C C . LEU A 1 174 ? -10.693 15.749 -6.692 1.00 89.62 174 LEU A C 1
ATOM 1320 O O . LEU A 1 174 ? -10.993 16.168 -7.807 1.00 89.62 174 LEU A O 1
ATOM 1324 N N . GLN A 1 175 ? -10.162 14.551 -6.463 1.00 86.69 175 GLN A N 1
ATOM 1325 C CA . GLN A 1 175 ? -9.990 13.542 -7.500 1.00 86.69 175 GLN A CA 1
ATOM 1326 C C . GLN A 1 175 ? -11.109 12.499 -7.446 1.00 86.69 175 GLN A C 1
ATOM 1328 O O . GLN A 1 175 ? -11.684 12.164 -8.474 1.00 86.69 175 GLN A O 1
ATOM 1333 N N . GLU A 1 176 ? -11.403 11.973 -6.255 1.00 88.94 176 GLU A N 1
ATOM 1334 C CA . GLU A 1 176 ? -12.421 10.937 -6.059 1.00 88.94 176 GLU A CA 1
ATOM 1335 C C . GLU A 1 176 ? -12.938 10.977 -4.615 1.00 88.94 176 GLU A C 1
ATOM 1337 O O . GLU A 1 176 ? -12.157 11.117 -3.672 1.00 88.94 176 GLU A O 1
ATOM 1342 N N . ALA A 1 177 ? -14.251 10.855 -4.420 1.00 89.94 177 ALA A N 1
ATOM 1343 C CA . ALA A 1 177 ? -14.878 10.764 -3.093 1.00 89.94 177 ALA A CA 1
ATOM 1344 C C . ALA A 1 177 ? -15.785 9.531 -2.941 1.00 89.94 177 ALA A C 1
ATOM 1346 O O . ALA A 1 177 ? -16.616 9.479 -2.035 1.00 89.94 177 ALA A O 1
ATOM 1347 N N . GLY A 1 178 ? -15.623 8.546 -3.824 1.00 87.69 178 GLY A N 1
ATOM 1348 C CA . GLY A 1 178 ? -16.367 7.294 -3.828 1.00 87.69 178 GLY A CA 1
ATOM 1349 C C . GLY A 1 178 ? -16.806 6.893 -5.231 1.00 87.69 178 GLY A C 1
ATOM 1350 O O . GLY A 1 178 ? -16.659 7.643 -6.197 1.00 87.69 178 GLY A O 1
ATOM 1351 N N . SER A 1 179 ? -17.424 5.720 -5.313 1.00 87.56 179 SER A N 1
ATOM 1352 C CA . SER A 1 179 ? -18.014 5.208 -6.540 1.00 87.56 179 SER A CA 1
ATOM 1353 C C . SER A 1 179 ? -19.303 4.449 -6.237 1.00 87.56 179 SER A C 1
ATOM 1355 O O . SER A 1 179 ? -19.459 3.871 -5.160 1.00 87.56 179 SER A O 1
ATOM 1357 N N . ILE A 1 180 ? -20.230 4.453 -7.189 1.00 89.69 180 ILE A N 1
ATOM 1358 C CA . ILE A 1 180 ? -21.381 3.557 -7.219 1.00 89.69 180 ILE A CA 1
ATOM 1359 C C . ILE A 1 180 ? -20.977 2.329 -8.024 1.00 89.69 180 ILE A C 1
ATOM 1361 O O . ILE A 1 180 ? -20.561 2.462 -9.173 1.00 89.69 180 ILE A O 1
ATOM 1365 N N . ILE A 1 181 ? -21.132 1.148 -7.426 1.00 88.94 181 ILE A N 1
ATOM 1366 C CA . ILE A 1 181 ? -20.993 -0.137 -8.111 1.00 88.94 181 ILE A CA 1
ATOM 1367 C C . ILE A 1 181 ? -22.400 -0.684 -8.337 1.00 88.94 181 ILE A C 1
ATOM 1369 O O . ILE A 1 181 ? -23.138 -0.939 -7.383 1.00 88.94 181 ILE A O 1
ATOM 1373 N N . TRP A 1 182 ? -22.786 -0.836 -9.597 1.00 92.25 182 TRP A N 1
ATOM 1374 C CA . TRP A 1 182 ? -24.088 -1.375 -9.973 1.00 92.25 182 TRP A CA 1
ATOM 1375 C C . TRP A 1 182 ? -24.083 -2.906 -9.940 1.00 92.25 182 TRP A C 1
ATOM 1377 O O . TRP A 1 182 ? -23.036 -3.549 -9.902 1.00 92.25 182 TRP A O 1
ATOM 1387 N N . GLN A 1 183 ? -25.271 -3.515 -9.967 1.00 93.12 183 GLN A N 1
ATOM 1388 C CA . GLN A 1 183 ? -25.412 -4.978 -9.914 1.00 93.12 183 GLN A CA 1
ATOM 1389 C C . GLN A 1 183 ? -24.771 -5.706 -11.105 1.00 93.12 183 GLN A C 1
ATOM 1391 O O . GLN A 1 183 ? -24.450 -6.885 -10.993 1.00 93.12 183 GLN A O 1
ATOM 1396 N N . ASP A 1 184 ? -24.578 -5.017 -12.231 1.00 94.50 184 ASP A N 1
ATOM 1397 C CA . ASP A 1 184 ? -23.875 -5.537 -13.407 1.00 94.50 184 ASP A CA 1
ATOM 1398 C C . ASP A 1 184 ? -22.345 -5.370 -13.323 1.00 94.50 184 ASP A C 1
ATOM 1400 O O . ASP A 1 184 ? -21.629 -5.731 -14.256 1.00 94.50 184 ASP A O 1
ATOM 1404 N N . GLY A 1 185 ? -21.840 -4.831 -12.208 1.00 88.19 185 GLY A N 1
ATOM 1405 C CA . GLY A 1 185 ? -20.425 -4.562 -11.973 1.00 88.19 185 GLY A CA 1
ATOM 1406 C C . GLY A 1 185 ? -19.911 -3.274 -12.615 1.00 88.19 185 GLY A C 1
ATOM 1407 O O . GLY A 1 185 ? -18.728 -2.967 -12.470 1.00 88.19 185 GLY A O 1
ATOM 1408 N N . SER A 1 186 ? -20.758 -2.506 -13.308 1.00 91.19 186 SER A N 1
ATOM 1409 C CA . SER A 1 186 ? -20.364 -1.192 -13.816 1.00 91.19 186 SER A CA 1
ATOM 1410 C C . SER A 1 186 ? -20.139 -0.209 -12.666 1.00 91.19 186 SER A C 1
ATOM 1412 O O . SER A 1 186 ? -20.800 -0.273 -11.625 1.00 91.19 186 SER A O 1
ATOM 1414 N N . THR A 1 187 ? -19.182 0.702 -12.846 1.00 86.75 187 THR A N 1
ATOM 1415 C CA . THR A 1 187 ? -18.792 1.674 -11.823 1.00 86.75 187 THR A CA 1
ATOM 1416 C C . THR A 1 187 ? -18.992 3.104 -12.305 1.00 86.75 187 THR A C 1
ATOM 1418 O O . THR A 1 187 ? -18.791 3.422 -13.478 1.00 86.75 187 THR A O 1
ATOM 1421 N N . TYR A 1 188 ? -19.398 3.980 -11.390 1.00 85.94 188 TYR A N 1
ATOM 1422 C CA . TYR A 1 188 ? -19.538 5.411 -11.646 1.00 85.94 188 TYR A CA 1
ATOM 1423 C C . TYR A 1 188 ? -18.925 6.196 -10.486 1.00 85.94 188 TYR A C 1
ATOM 1425 O O . TYR A 1 188 ? -19.351 6.027 -9.346 1.00 85.94 188 TYR A O 1
ATOM 1433 N N . GLY A 1 189 ? -17.880 6.982 -10.743 1.00 80.12 189 GLY A N 1
ATOM 1434 C CA . GLY A 1 189 ? -17.259 7.841 -9.727 1.00 80.12 189 GLY A CA 1
ATOM 1435 C C . GLY A 1 189 ? -18.152 9.031 -9.368 1.00 80.12 189 GLY A C 1
ATOM 1436 O O . GLY A 1 189 ? -18.930 9.483 -10.209 1.00 80.12 189 GLY A O 1
ATOM 1437 N N . TYR A 1 190 ? -18.052 9.513 -8.128 1.00 63.84 190 TYR A N 1
ATOM 1438 C CA . TYR A 1 190 ? -18.663 10.784 -7.714 1.00 63.84 190 TYR A CA 1
ATOM 1439 C C . TYR A 1 190 ? -17.920 11.999 -8.268 1.00 63.84 190 TYR A C 1
ATOM 1441 O O . TYR A 1 190 ? -16.669 11.962 -8.284 1.00 63.84 190 TYR A O 1
#

Mean predicted aligned error: 8.34 Å

Sequence (190 aa):
MTAAITGAVDATLRSAHRAWVEIDHSALVDNLSALRRLAGGEKLVFPQLDNPLVSIVIPAYNKAYYTYQTVESLVATKAEVPLELVIVDNASADETRVLLAQFENGRYYVNEHNLGFGGACNIGAEMARGEFICFLNSDVVLTPGWLEALLRTIQSDPHCGAVGAKLVHPEGTLQEAGSIIWQDGSTYGY

pLDDT: mean 82.49, std 19.42, range [30.05, 98.19]

Radius of gyration: 16.46 Å; Cα contacts (8 Å, |Δi|>4): 335; chains: 1; bounding box: 47×36×39 Å

Solvent-accessible surface area (backbone atoms only — not comparable to full-atom values): 11076 Å² total; per-residue (Å²): 135,53,47,36,39,37,60,70,94,81,92,83,89,82,88,88,88,84,89,76,78,91,62,68,78,83,53,79,76,38,63,67,60,54,51,48,42,67,73,65,60,62,70,48,75,48,73,86,65,95,74,24,48,31,17,37,25,27,46,34,66,38,62,32,68,42,34,50,49,21,53,51,26,51,58,53,36,62,69,97,61,57,54,42,57,31,37,18,34,32,44,50,87,57,58,36,66,62,56,59,71,25,40,38,73,53,44,72,48,75,40,94,55,69,60,55,69,67,47,26,44,50,54,30,56,73,69,46,72,26,55,26,40,28,42,34,50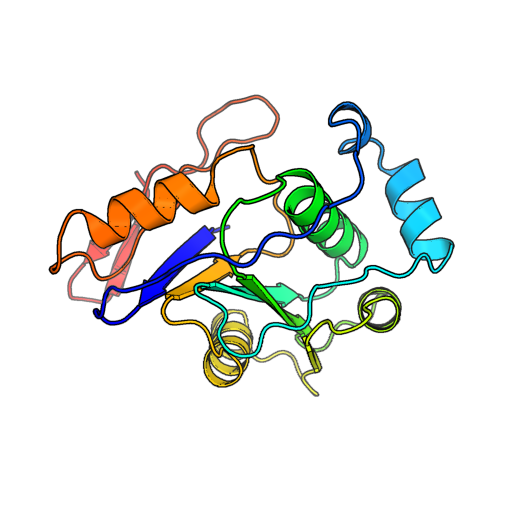,34,76,46,80,60,57,73,63,52,66,62,52,47,51,54,54,36,70,70,36,96,83,46,63,64,36,68,56,74,39,60,44,96,90,66,47,83,67,35,73,48,67,49,73,46,97,86,67,51,75,45,73,97

Nearest PDB structures (foldseek):
  2z86-assembly1_B  TM=8.010E-01  e=4.974E-07  Escherichia coli
  2z87-assembly3_B  TM=7.798E-01  e=3.165E-06  Escherichia coli
  2z86-assembly2_C  TM=7.408E-01  e=6.807E-06  Escherichia coli
  5vcm-assembly1_A  TM=5.538E-01  e=7.571E-02  Homo sapiens